Protein AF-A0A7X9EA03-F1 (afdb_monomer)

Sequence (261 aa):
PLLKPGKILDVLEVAQRNSIDIEYIETNASWYKDEASTKAVLKELKNHGVHTLLISIDPYHKEYIPFWKVKALIRACSEAKMNVFPWLMDFWDDIDAMDDRNTHSLEEYTRLFGQDYPVKLLKRYGLNLKGRALKTYAPMMKRQSFEQILEESKPCKLLSGVYHFHVDLYGSFIPQSCPGFSIQLKELMHGADPDKYRIFNSLESIGIRGFVELAKKEYEYIPKAEYAGKCDLCYDVRNYLVLELGLDLPDLKPEGHYKYI

Nearest PDB structures (foldseek):
  8ai1-assembly1_A  TM=4.447E-01  e=1.028E-02  Bacillus subtilis
  8ai6-assembly1_A  TM=4.098E-01  e=8.252E-03  Bacillus subtilis
  8ai4-assembly2_B  TM=3.988E-01  e=6.267E-03  Bacillus subtilis
  1n7k-assembly1_A  TM=5.767E-01  e=6.372E-01  Aeropyrum pernix
  3ngj-assembly1_B  TM=4.540E-01  e=1.624E+00  Entamoeba histolytica

pLDDT: mean 94.53, std 4.34, range [72.25, 98.56]

Mean predicted aligned error: 3.68 Å

Radius of gyration: 20.51 Å; Cα contacts (8 Å, |Δi|>4): 359; chains: 1; bounding box: 47×51×53 Å

Solvent-accessible surface area (backbone atoms only — not comparable to full-atom values): 14605 Å² total; per-residue (Å²): 101,74,82,41,56,69,54,47,49,57,52,38,54,52,29,56,77,67,74,48,84,57,81,59,47,72,42,67,39,72,67,60,83,51,70,69,65,45,51,54,51,55,50,52,41,42,78,58,65,37,53,28,37,31,37,59,41,48,65,80,54,26,46,79,29,32,48,48,35,47,57,51,48,55,52,52,28,57,76,70,73,34,45,73,43,67,40,54,56,91,34,48,65,74,56,64,75,44,74,36,85,47,56,46,49,73,64,56,50,25,71,75,71,33,87,61,36,66,64,50,47,46,65,75,71,63,67,73,72,38,74,58,52,26,67,74,43,38,88,79,43,73,73,38,45,45,66,56,46,44,71,70,39,50,47,35,65,62,64,72,48,84,91,55,65,45,69,52,92,81,49,32,32,28,34,65,75,42,79,40,35,28,43,52,39,82,43,49,78,75,61,55,56,54,85,70,28,43,60,53,42,27,24,40,70,46,2,61,39,41,36,49,52,49,35,38,74,77,64,68,54,79,83,66,72,57,29,53,40,64,65,44,49,53,48,51,57,49,41,44,45,44,68,74,67,60,49,92,49,70,30,56,28,58,64,66,53,64,77,76,97

Structure (mmCIF, N/CA/C/O backbone):
data_AF-A0A7X9EA03-F1
#
_entry.id   AF-A0A7X9EA03-F1
#
loop_
_atom_site.group_PDB
_atom_site.id
_atom_site.type_symbol
_atom_site.label_atom_id
_atom_site.label_alt_id
_atom_site.label_comp_id
_atom_site.label_asym_id
_atom_site.label_entity_id
_atom_site.label_seq_id
_atom_site.pdbx_PDB_ins_code
_atom_site.Cartn_x
_atom_site.Cartn_y
_atom_site.Cartn_z
_atom_site.occupancy
_atom_site.B_iso_or_equiv
_atom_site.auth_seq_id
_atom_site.auth_comp_id
_atom_site.auth_asym_id
_atom_site.auth_atom_id
_atom_site.pdbx_PDB_model_num
ATOM 1 N N . PRO A 1 1 ? -8.893 -3.619 5.818 1.00 86.88 1 PRO A N 1
ATOM 2 C CA . PRO A 1 1 ? -9.697 -4.856 6.031 1.00 86.88 1 PRO A CA 1
ATOM 3 C C . PRO A 1 1 ? -11.145 -4.608 6.528 1.00 86.88 1 PRO A C 1
ATOM 5 O O . PRO A 1 1 ? -12.055 -5.326 6.126 1.00 86.88 1 PRO A O 1
ATOM 8 N N . LEU A 1 2 ? -11.397 -3.555 7.317 1.00 93.19 2 LEU A N 1
ATOM 9 C CA . LEU A 1 2 ? -12.698 -3.304 7.972 1.00 93.19 2 LEU A CA 1
ATOM 10 C C . LEU A 1 2 ? -13.838 -2.803 7.056 1.00 93.19 2 LEU A C 1
ATOM 12 O O . LEU A 1 2 ? -14.988 -2.748 7.475 1.00 93.19 2 LEU A O 1
ATOM 16 N N . LEU A 1 3 ? -13.565 -2.525 5.775 1.00 91.56 3 LEU A N 1
ATOM 17 C CA . LEU A 1 3 ? -14.612 -2.311 4.758 1.00 91.56 3 LEU A CA 1
ATOM 18 C C . LEU A 1 3 ? -15.365 -3.603 4.387 1.00 91.56 3 LEU A C 1
ATOM 20 O O . LEU A 1 3 ? -16.423 -3.546 3.760 1.00 91.56 3 LEU A O 1
ATOM 24 N N . LYS A 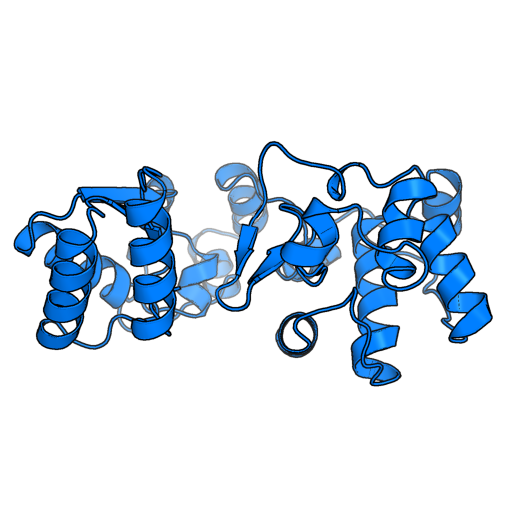1 4 ? -14.810 -4.770 4.734 1.00 90.38 4 LYS A N 1
ATOM 25 C CA . LYS A 1 4 ? -15.396 -6.095 4.501 1.00 90.38 4 LYS A CA 1
ATOM 26 C C . LYS A 1 4 ? -15.432 -6.869 5.828 1.00 90.38 4 LYS A C 1
ATOM 28 O O . LYS A 1 4 ? -14.677 -7.826 5.972 1.00 90.38 4 LYS A O 1
ATOM 33 N N . PRO A 1 5 ? -16.283 -6.459 6.791 1.00 86.50 5 PRO A N 1
ATOM 34 C CA . PRO A 1 5 ? -16.300 -7.027 8.140 1.00 86.50 5 PRO A CA 1
ATOM 35 C C . PRO A 1 5 ? -16.481 -8.552 8.139 1.00 86.50 5 PRO A C 1
ATOM 37 O O . PRO A 1 5 ? -15.727 -9.231 8.811 1.00 86.50 5 PRO A O 1
ATOM 40 N N . GLY A 1 6 ? -17.368 -9.115 7.310 1.00 89.62 6 GLY A N 1
ATOM 41 C CA . GLY A 1 6 ? -17.522 -10.579 7.232 1.00 89.62 6 GLY A CA 1
ATOM 42 C C . GLY A 1 6 ? -16.219 -11.314 6.887 1.00 89.62 6 GLY A C 1
ATOM 43 O O . GLY A 1 6 ? -15.822 -12.231 7.588 1.00 89.62 6 GLY A O 1
ATOM 44 N N . LYS A 1 7 ? -15.477 -10.828 5.884 1.00 91.94 7 LYS A N 1
ATOM 45 C CA . LYS A 1 7 ? -14.229 -11.471 5.447 1.00 91.94 7 LYS A CA 1
ATOM 46 C C . LYS A 1 7 ? -13.111 -11.409 6.482 1.00 91.94 7 LYS A C 1
ATOM 48 O O . LYS A 1 7 ? -12.289 -12.312 6.543 1.00 91.94 7 LYS A O 1
ATOM 53 N N . ILE A 1 8 ? -13.015 -10.311 7.235 1.00 93.44 8 ILE A N 1
ATOM 54 C CA . ILE A 1 8 ? -12.004 -10.228 8.292 1.00 93.44 8 ILE A CA 1
ATOM 55 C C . ILE A 1 8 ? -12.373 -11.153 9.454 1.00 93.44 8 ILE A C 1
ATOM 57 O O . ILE A 1 8 ? -11.477 -11.783 9.996 1.00 93.44 8 ILE A O 1
ATOM 61 N N . LEU A 1 9 ? -13.660 -11.302 9.784 1.00 94.06 9 LEU A N 1
ATOM 62 C CA . LEU A 1 9 ? -14.099 -12.257 10.804 1.00 94.06 9 LEU A CA 1
ATOM 63 C C . LEU A 1 9 ? -13.744 -13.697 10.406 1.00 94.06 9 LEU A C 1
ATOM 65 O O . LEU A 1 9 ? -13.168 -14.399 11.228 1.00 94.06 9 LEU A O 1
ATOM 69 N N . ASP A 1 10 ? -13.927 -14.084 9.137 1.00 93.38 10 ASP A N 1
ATOM 70 C CA . ASP A 1 10 ? -13.490 -15.402 8.639 1.00 93.38 10 ASP A CA 1
ATOM 71 C C . ASP A 1 10 ? -11.985 -15.646 8.883 1.00 93.38 10 ASP A C 1
ATOM 73 O O . ASP A 1 10 ? -11.573 -16.728 9.301 1.00 93.38 10 ASP A O 1
ATOM 77 N N . VAL A 1 11 ? -11.145 -14.627 8.652 1.00 92.94 11 VAL A N 1
ATOM 78 C CA . VAL A 1 11 ? -9.695 -14.707 8.914 1.00 92.94 11 VAL A CA 1
ATOM 79 C C . VAL A 1 11 ? -9.411 -14.845 10.410 1.00 92.94 11 VAL A C 1
ATOM 81 O O . VAL A 1 11 ? -8.563 -15.649 10.794 1.00 92.94 11 VAL A O 1
ATOM 84 N N . LEU A 1 12 ? -10.120 -14.094 11.256 1.00 94.69 12 LEU A N 1
ATOM 85 C CA . LEU A 1 12 ? -9.946 -14.141 12.708 1.00 94.69 12 LEU A CA 1
ATOM 86 C C . LEU A 1 12 ? -10.395 -15.483 13.301 1.00 94.69 12 LEU A C 1
ATOM 88 O O . LEU A 1 12 ? -9.708 -16.019 14.167 1.00 94.69 12 LEU A O 1
ATOM 92 N N . GLU A 1 13 ? -11.486 -16.070 12.803 1.00 95.06 13 GLU A N 1
ATOM 93 C CA . GLU A 1 13 ? -11.909 -17.419 13.192 1.00 95.06 13 GLU A CA 1
ATOM 94 C C . GLU A 1 13 ? -10.828 -18.458 12.876 1.00 95.06 13 GLU A C 1
ATOM 96 O O . GLU A 1 13 ? -10.524 -19.326 13.697 1.00 95.06 13 GLU A O 1
ATOM 101 N N . VAL A 1 14 ? -10.229 -18.382 11.684 1.00 93.75 14 VAL A N 1
ATOM 102 C CA . VAL A 1 14 ? -9.147 -19.291 11.288 1.00 93.75 14 VAL A CA 1
ATOM 103 C C . VAL A 1 14 ? -7.899 -19.058 12.138 1.00 93.75 14 VAL A C 1
ATOM 105 O O . VAL A 1 14 ? -7.295 -20.035 12.581 1.00 93.75 14 VAL A O 1
ATOM 108 N N . ALA A 1 15 ? -7.529 -17.804 12.411 1.00 94.00 15 ALA A N 1
ATOM 109 C CA . ALA A 1 15 ? -6.407 -17.475 13.289 1.00 94.00 15 ALA A CA 1
ATOM 110 C C . ALA A 1 15 ? -6.605 -18.076 14.690 1.00 94.00 15 ALA A C 1
ATOM 112 O O . ALA A 1 15 ? -5.736 -18.800 15.176 1.00 94.00 15 ALA A O 1
ATOM 113 N N . GLN A 1 16 ? -7.791 -17.903 15.279 1.00 94.31 16 GLN A N 1
ATOM 114 C CA . GLN A 1 16 ? -8.135 -18.464 16.584 1.00 94.31 16 GLN A CA 1
ATOM 115 C C . GLN A 1 16 ? -8.068 -19.999 16.597 1.00 94.31 16 GLN A C 1
ATOM 117 O O . GLN A 1 16 ? -7.482 -20.582 17.510 1.00 94.31 16 GLN A O 1
ATOM 122 N N . ARG A 1 17 ? -8.613 -20.669 15.568 1.00 96.38 17 ARG A N 1
ATOM 123 C CA . ARG A 1 17 ? -8.546 -22.141 15.428 1.00 96.38 17 ARG A CA 1
ATOM 124 C C . ARG A 1 17 ? -7.114 -22.672 15.335 1.00 96.38 17 ARG A C 1
ATOM 126 O O . ARG A 1 17 ? -6.887 -23.827 15.679 1.00 96.38 17 ARG A O 1
ATOM 133 N N . ASN A 1 18 ? -6.174 -21.851 14.870 1.00 95.88 18 ASN A N 1
ATOM 134 C CA . ASN A 1 18 ? -4.760 -22.200 14.734 1.00 95.88 18 ASN A CA 1
ATOM 135 C C . ASN A 1 18 ? -3.882 -21.594 15.841 1.00 95.88 18 ASN A C 1
ATOM 137 O O . ASN A 1 18 ? -2.661 -21.626 15.721 1.00 95.88 18 ASN A O 1
ATOM 141 N N . SER A 1 19 ? -4.482 -21.047 16.907 1.00 95.56 19 SER A N 1
ATOM 142 C CA . SER A 1 19 ? -3.759 -20.419 18.024 1.00 95.56 19 SER A CA 1
ATOM 143 C C . SER A 1 19 ? -2.797 -19.310 17.580 1.00 95.56 19 SER A C 1
ATOM 145 O O . SER A 1 19 ? -1.703 -19.165 18.122 1.00 95.56 19 SER A O 1
ATOM 147 N N . ILE A 1 20 ? -3.204 -18.540 16.569 1.00 94.88 20 ILE A N 1
ATOM 148 C CA . ILE A 1 20 ? -2.493 -17.351 16.105 1.00 94.88 20 ILE A CA 1
ATOM 149 C C . ILE A 1 20 ? -3.141 -16.136 16.760 1.00 94.88 20 ILE A C 1
ATOM 151 O O . ILE A 1 20 ? -4.273 -15.774 16.432 1.00 94.88 20 ILE A O 1
ATOM 155 N N . ASP A 1 21 ? -2.401 -15.500 17.661 1.00 93.56 21 ASP A N 1
ATOM 156 C CA . ASP A 1 21 ? -2.832 -14.263 18.300 1.00 93.56 21 ASP A CA 1
ATOM 157 C C . ASP A 1 21 ? -2.682 -13.070 17.351 1.00 93.56 21 ASP A C 1
ATOM 159 O O . ASP A 1 21 ? -1.721 -12.958 16.586 1.00 93.56 21 ASP A O 1
ATOM 163 N N . ILE A 1 22 ? -3.643 -12.149 17.423 1.00 95.00 22 ILE A N 1
ATOM 164 C CA . ILE A 1 22 ? -3.648 -10.919 16.633 1.00 95.00 22 ILE A CA 1
ATOM 165 C C . ILE A 1 22 ? -3.244 -9.757 17.531 1.00 95.00 22 ILE A C 1
ATOM 167 O O . ILE A 1 22 ? -4.023 -9.312 18.375 1.00 95.00 22 ILE A O 1
ATOM 171 N N . GLU A 1 23 ? -2.034 -9.241 17.324 1.00 95.12 23 GLU A N 1
ATOM 172 C CA . GLU A 1 23 ? -1.506 -8.123 18.113 1.00 95.12 23 GLU A CA 1
ATOM 173 C C . GLU A 1 23 ? -2.316 -6.837 17.887 1.00 95.12 23 GLU A C 1
ATOM 175 O O . GLU A 1 23 ? -2.699 -6.156 18.841 1.00 95.12 23 GLU A O 1
ATOM 180 N N . TYR A 1 24 ? -2.621 -6.526 16.624 1.00 96.81 24 TYR A N 1
ATOM 181 C CA . TYR A 1 24 ? -3.486 -5.417 16.229 1.00 96.81 24 TYR A CA 1
ATOM 182 C C . TYR A 1 24 ? -4.060 -5.607 14.821 1.00 96.81 24 TYR A C 1
ATOM 184 O O . TYR A 1 24 ? -3.547 -6.373 14.007 1.00 96.81 24 TYR A O 1
ATOM 192 N N . ILE A 1 25 ? -5.114 -4.850 14.511 1.00 96.31 25 ILE A N 1
ATOM 193 C CA . ILE A 1 25 ? -5.590 -4.642 13.136 1.00 96.31 25 ILE A CA 1
ATOM 194 C C . ILE A 1 25 ? -5.287 -3.208 12.705 1.00 96.31 25 ILE A C 1
ATOM 196 O O . ILE A 1 25 ? -5.689 -2.257 13.375 1.00 96.31 25 ILE A O 1
ATOM 200 N N . GLU A 1 26 ? -4.647 -3.054 11.547 1.00 95.81 26 GLU A N 1
ATOM 201 C CA . GLU A 1 26 ? -4.395 -1.748 10.933 1.00 95.81 26 GLU A CA 1
ATOM 202 C C . GLU A 1 26 ? -5.632 -1.175 10.222 1.00 95.81 26 GLU A C 1
ATOM 204 O O . GLU A 1 26 ? -6.376 -1.867 9.509 1.00 95.81 26 GLU A O 1
ATOM 209 N N . THR A 1 27 ? -5.846 0.129 10.386 1.00 96.88 27 THR A N 1
ATOM 210 C CA . THR A 1 27 ? -6.944 0.869 9.767 1.00 96.88 27 THR A CA 1
ATOM 211 C C . THR A 1 27 ? -6.618 2.354 9.615 1.00 96.88 27 THR A C 1
ATOM 213 O O . THR A 1 27 ? -5.987 2.961 10.465 1.00 96.88 27 THR A O 1
ATOM 216 N N . ASN A 1 28 ? -7.153 2.979 8.568 1.0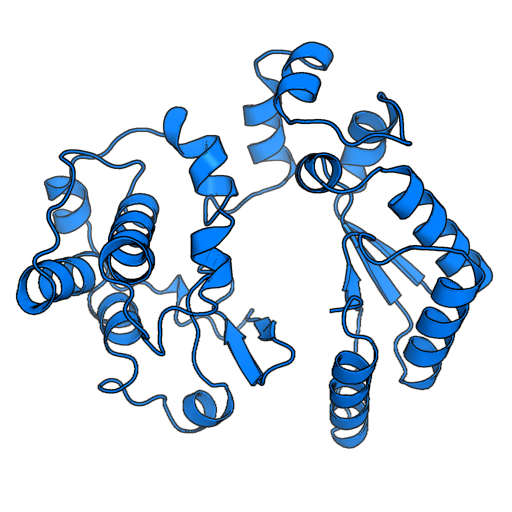0 96.44 28 ASN A N 1
ATOM 217 C CA . ASN A 1 28 ? -7.098 4.431 8.353 1.00 96.44 28 ASN A CA 1
ATOM 218 C C . ASN A 1 28 ? -8.424 5.143 8.685 1.00 96.44 28 ASN A C 1
ATOM 220 O O . ASN A 1 28 ? -8.639 6.287 8.308 1.00 96.44 28 ASN A O 1
ATOM 224 N N . ALA A 1 29 ? -9.355 4.438 9.336 1.00 97.56 29 ALA A N 1
ATOM 225 C CA . ALA A 1 29 ? -10.687 4.917 9.725 1.00 97.56 29 ALA A CA 1
ATOM 226 C C . ALA A 1 29 ? -11.660 5.259 8.574 1.00 97.56 29 ALA A C 1
ATOM 228 O O . ALA A 1 29 ? -12.784 5.683 8.839 1.00 97.56 29 ALA A O 1
ATOM 229 N N . SER A 1 30 ? -11.311 5.001 7.306 1.00 96.81 30 SER A N 1
ATOM 230 C CA . SER A 1 30 ? -12.205 5.248 6.151 1.00 96.81 30 SER A CA 1
ATOM 231 C C . SER A 1 30 ? -13.593 4.602 6.286 1.00 96.81 30 SER A C 1
ATOM 233 O O . SER A 1 30 ? -14.594 5.177 5.849 1.00 96.81 30 SER A O 1
ATOM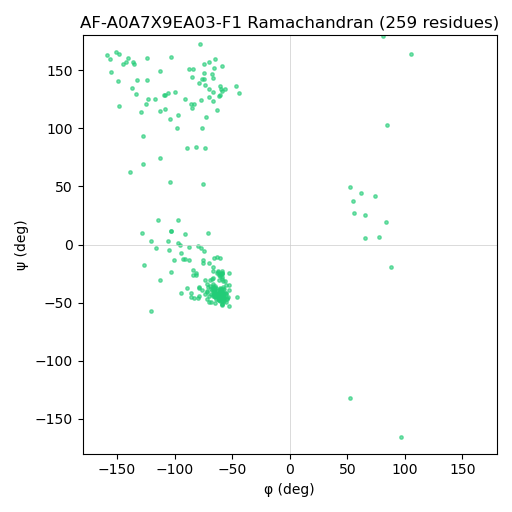 235 N N . TRP A 1 31 ? -13.653 3.426 6.915 1.00 96.44 31 TRP A N 1
ATOM 236 C CA . TRP A 1 31 ? -14.861 2.627 7.126 1.00 96.44 31 TRP A CA 1
ATOM 237 C C . TRP 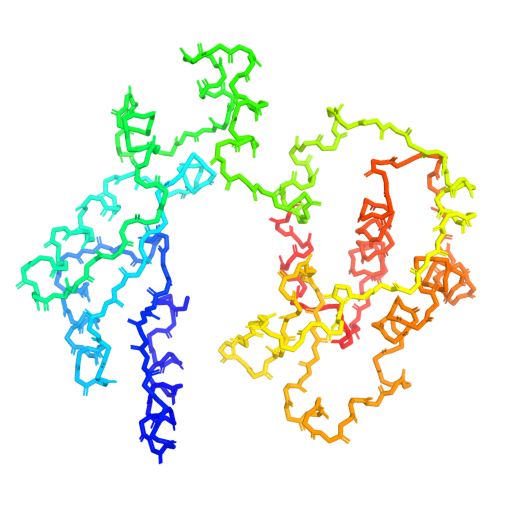A 1 31 ? -15.791 3.169 8.219 1.00 96.44 31 TRP A C 1
ATOM 239 O O . TRP A 1 31 ? -16.938 2.728 8.279 1.00 96.44 31 TRP A O 1
ATOM 249 N N . TYR A 1 32 ? -15.334 4.114 9.052 1.00 97.38 32 TYR A N 1
ATOM 250 C CA . TYR A 1 32 ? -16.180 4.746 10.061 1.00 97.38 32 TYR A CA 1
ATOM 251 C C . TYR A 1 32 ? -17.349 5.461 9.370 1.00 97.38 32 TYR A C 1
ATOM 253 O O . TYR A 1 32 ? -17.149 6.255 8.437 1.00 97.38 32 TYR A O 1
ATOM 261 N N . LYS A 1 33 ? -18.568 5.174 9.832 1.00 94.19 33 LYS A N 1
ATOM 262 C CA . LYS A 1 33 ? -19.816 5.786 9.349 1.00 94.19 33 LYS A CA 1
ATOM 263 C C . LYS A 1 33 ? -20.534 6.504 10.479 1.00 94.19 33 LYS A C 1
ATOM 265 O O . LYS A 1 33 ? -20.760 7.705 10.398 1.00 94.19 33 LYS A O 1
ATOM 270 N N . ASP A 1 34 ? -20.838 5.757 11.528 1.00 95.75 34 ASP A N 1
ATOM 271 C CA . ASP A 1 34 ? -21.557 6.214 12.705 1.00 95.75 34 ASP A CA 1
ATOM 272 C C . ASP A 1 34 ? -21.121 5.397 13.925 1.00 95.75 34 ASP A C 1
ATOM 274 O O . ASP A 1 34 ? -20.479 4.348 13.813 1.00 95.75 34 ASP A O 1
ATOM 278 N N . GLU A 1 35 ? -21.469 5.892 15.105 1.00 95.00 35 GLU A N 1
ATOM 279 C CA . GLU A 1 35 ? -21.065 5.304 16.376 1.00 95.00 35 GLU A CA 1
ATOM 280 C C . GLU A 1 35 ? -21.664 3.909 16.604 1.00 95.00 35 GLU A C 1
ATOM 282 O O . GLU A 1 35 ? -20.962 3.012 17.074 1.00 95.00 35 GLU A O 1
ATOM 287 N N . ALA A 1 36 ? -22.933 3.695 16.242 1.00 95.69 36 ALA A N 1
ATOM 288 C CA . ALA A 1 36 ? -23.635 2.441 16.497 1.00 95.69 36 ALA A CA 1
ATOM 289 C C . ALA A 1 36 ? -23.054 1.296 15.656 1.00 95.69 36 ALA A C 1
ATOM 291 O O . ALA A 1 36 ? -22.694 0.248 16.199 1.00 95.69 36 ALA A O 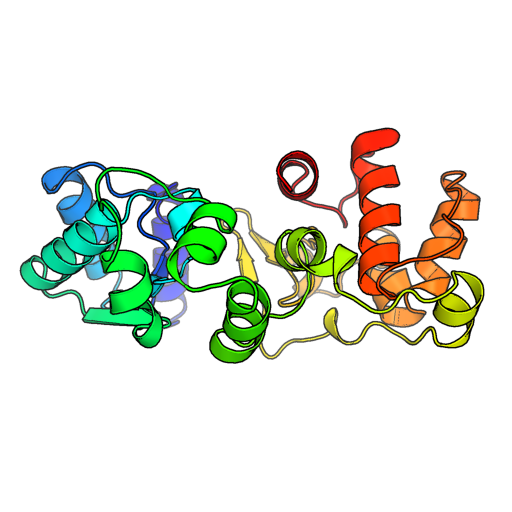1
ATOM 292 N N . SER A 1 37 ? -22.893 1.508 14.346 1.00 95.25 37 SER A N 1
ATOM 293 C CA . SER A 1 37 ? -22.286 0.513 13.458 1.00 95.25 37 SER A CA 1
ATOM 294 C C . SER A 1 37 ? -20.817 0.259 13.804 1.00 95.25 37 SER A C 1
ATOM 296 O O . SER A 1 37 ? -20.372 -0.890 13.803 1.00 95.25 37 SER A O 1
ATOM 298 N N . THR A 1 38 ? -20.074 1.299 14.193 1.00 96.50 38 THR A N 1
ATOM 299 C CA . THR A 1 38 ? -18.678 1.164 14.633 1.00 96.50 38 THR A CA 1
ATOM 300 C C . THR A 1 38 ? -18.575 0.326 15.904 1.00 96.50 38 THR A C 1
ATOM 302 O O . THR A 1 38 ? -17.777 -0.607 15.951 1.00 96.50 38 THR A O 1
ATOM 305 N N . LYS A 1 39 ? -19.410 0.587 16.918 1.00 96.06 39 LYS A N 1
ATOM 306 C CA . LYS A 1 39 ? -19.438 -0.200 18.162 1.00 96.06 39 LYS A CA 1
ATOM 307 C C . LYS A 1 39 ? -19.781 -1.665 17.913 1.00 96.06 39 LYS A C 1
ATOM 309 O O . LYS A 1 39 ? -19.185 -2.528 18.554 1.00 96.06 39 LYS A O 1
ATOM 314 N N . ALA A 1 40 ? -20.685 -1.955 16.975 1.00 95.44 40 ALA A N 1
ATOM 315 C CA . ALA A 1 40 ? -20.987 -3.329 16.580 1.00 95.44 40 ALA A CA 1
ATOM 316 C C . ALA A 1 40 ? -19.748 -4.032 16.002 1.00 95.44 40 ALA A C 1
ATOM 318 O O . ALA A 1 40 ? -19.399 -5.117 16.457 1.00 95.44 40 ALA A O 1
ATOM 319 N N . VAL A 1 41 ? -19.022 -3.385 15.081 1.00 96.25 41 VAL A N 1
ATOM 320 C CA . VAL A 1 41 ? -17.773 -3.937 14.526 1.00 96.25 41 VAL A CA 1
ATOM 321 C C . VAL A 1 41 ? -16.715 -4.127 15.613 1.00 96.25 41 VAL A C 1
ATOM 323 O O . VAL A 1 41 ? -16.133 -5.202 15.708 1.00 96.25 41 VAL A O 1
ATOM 326 N N . LEU A 1 42 ? -16.484 -3.125 16.468 1.00 97.19 42 LEU A N 1
ATOM 327 C CA . LEU A 1 42 ? -15.507 -3.223 17.559 1.00 97.19 42 LEU A CA 1
ATOM 328 C C . LEU A 1 42 ? -15.840 -4.366 18.526 1.00 97.19 42 LEU A C 1
ATOM 330 O O . LEU A 1 42 ? -14.936 -5.067 18.974 1.00 97.19 42 LEU A O 1
ATOM 334 N N . LYS A 1 43 ? -17.127 -4.575 18.829 1.00 96.62 43 LYS A N 1
ATOM 335 C CA . LYS A 1 43 ? -17.584 -5.694 19.657 1.00 96.62 43 LYS A CA 1
ATOM 336 C C . LYS A 1 43 ? -17.264 -7.036 19.001 1.00 96.62 43 LYS A C 1
ATOM 338 O O . LYS A 1 43 ? -16.709 -7.898 19.673 1.00 96.62 43 LYS A O 1
ATOM 343 N N . GLU A 1 44 ? -17.554 -7.195 17.711 1.00 96.69 44 GLU A N 1
ATOM 344 C CA . GLU A 1 44 ? -17.247 -8.437 16.991 1.00 96.69 44 GLU A CA 1
ATOM 345 C C . GLU A 1 44 ? -15.746 -8.726 16.945 1.00 96.69 44 GLU A C 1
ATOM 347 O O . GLU A 1 44 ? -15.335 -9.846 17.235 1.00 96.69 44 GLU A O 1
ATOM 352 N N . LEU A 1 45 ? -14.909 -7.717 16.689 1.00 97.06 45 LEU A N 1
ATOM 353 C CA . LEU A 1 45 ? -13.453 -7.881 16.733 1.00 97.06 45 LEU A CA 1
ATOM 354 C C . LEU A 1 45 ? -12.973 -8.366 18.110 1.00 97.06 45 LEU A C 1
ATOM 356 O O . LEU A 1 45 ? -12.167 -9.292 18.189 1.00 97.06 45 LEU A O 1
ATOM 360 N N . LYS A 1 46 ? -13.514 -7.800 19.197 1.00 96.75 46 LYS A N 1
ATOM 361 C CA . LYS A 1 46 ? -13.187 -8.227 20.567 1.00 96.75 46 LYS A CA 1
ATOM 362 C C . LYS A 1 46 ? -13.656 -9.643 20.877 1.00 96.75 46 LYS A C 1
ATOM 364 O O . LYS A 1 46 ? -12.941 -10.365 21.565 1.00 96.75 46 LYS A O 1
ATOM 369 N N . ASN A 1 47 ? -14.825 -10.046 20.379 1.00 95.69 47 ASN A N 1
ATOM 370 C CA . ASN A 1 47 ? -15.312 -11.421 20.525 1.00 95.69 47 ASN A CA 1
ATOM 371 C C . ASN A 1 47 ? -14.367 -12.433 19.850 1.00 95.69 47 ASN A C 1
ATOM 373 O O . ASN A 1 47 ? -14.295 -13.576 20.287 1.00 95.69 47 ASN A O 1
ATOM 377 N N . HIS A 1 48 ? -13.613 -11.991 18.840 1.00 95.75 48 HIS A N 1
ATOM 378 C CA . HIS A 1 48 ? -12.598 -12.777 18.135 1.00 95.75 48 HIS A CA 1
ATOM 379 C C . HIS A 1 48 ? -11.170 -12.532 18.660 1.00 95.75 48 HIS A C 1
ATOM 381 O O . HIS A 1 48 ? -10.197 -12.774 17.951 1.00 95.75 48 HIS A O 1
ATOM 387 N N . GLY A 1 49 ? -11.024 -12.031 19.891 1.00 95.19 49 GLY A N 1
ATOM 388 C CA . GLY A 1 49 ? -9.724 -11.886 20.556 1.00 95.19 49 GLY A CA 1
ATOM 389 C C . GLY A 1 49 ? -8.877 -10.698 20.091 1.00 95.19 49 GLY A C 1
ATOM 390 O O . GLY A 1 49 ? -7.740 -10.559 20.531 1.00 95.19 49 GLY A O 1
ATOM 391 N N . VAL A 1 50 ? -9.402 -9.808 19.241 1.00 97.25 50 VAL A N 1
ATOM 392 C CA . VAL A 1 50 ? -8.677 -8.592 18.854 1.00 97.25 50 VAL A CA 1
ATOM 393 C C . VAL A 1 50 ? -8.924 -7.491 19.876 1.00 97.25 50 VAL A C 1
ATOM 395 O O . VAL A 1 50 ? -10.055 -7.042 20.077 1.00 97.25 50 VAL A O 1
ATOM 398 N N . HIS A 1 51 ? -7.843 -7.007 20.483 1.00 97.44 51 HIS A N 1
ATOM 399 C CA . HIS A 1 51 ? -7.905 -6.000 21.543 1.00 97.44 51 HIS A CA 1
ATOM 400 C C . HIS A 1 51 ? -7.237 -4.669 21.199 1.00 97.44 51 HIS A C 1
ATOM 402 O O . HIS A 1 51 ? -7.344 -3.736 21.996 1.00 97.44 51 HIS A O 1
ATOM 408 N N . THR A 1 52 ? -6.618 -4.551 20.021 1.00 98.56 52 THR A N 1
ATOM 409 C CA . THR A 1 52 ? -5.916 -3.337 19.592 1.00 98.56 52 THR A CA 1
ATOM 410 C C . THR A 1 52 ? -6.223 -2.997 18.138 1.00 98.56 52 THR A C 1
ATOM 412 O O . THR A 1 52 ? -6.166 -3.857 17.256 1.00 98.56 52 THR A O 1
ATOM 415 N N . LEU A 1 53 ? -6.500 -1.720 17.869 1.00 98.50 53 LEU A N 1
ATOM 416 C CA . LEU A 1 53 ? -6.471 -1.163 16.518 1.00 98.50 53 LEU A CA 1
ATOM 417 C C . LEU A 1 53 ? -5.261 -0.248 16.354 1.00 98.50 53 LEU A C 1
ATOM 419 O O . LEU A 1 53 ? -5.085 0.687 17.135 1.00 98.50 53 LEU A O 1
ATOM 423 N N . LEU A 1 54 ? -4.476 -0.481 15.304 1.00 98.31 54 LEU A N 1
ATOM 424 C CA . LEU A 1 54 ? -3.496 0.482 14.821 1.00 98.31 54 LEU A CA 1
ATOM 425 C C . LEU A 1 54 ? -4.210 1.454 13.883 1.00 98.31 54 LEU A C 1
ATOM 427 O O . LEU A 1 54 ? -4.764 1.047 12.861 1.00 98.31 54 LEU A O 1
ATOM 431 N N . ILE A 1 55 ? -4.232 2.733 14.249 1.00 98.44 55 ILE A N 1
ATOM 432 C CA . ILE A 1 55 ? -4.922 3.779 13.490 1.00 98.44 55 ILE A CA 1
ATOM 433 C C . ILE A 1 55 ? -3.875 4.668 12.823 1.00 98.44 55 ILE A C 1
ATOM 435 O O . ILE A 1 55 ? -3.096 5.309 13.522 1.00 98.44 55 ILE A O 1
ATOM 439 N N . SER A 1 56 ? -3.850 4.695 11.488 1.00 97.25 56 SER A N 1
ATOM 440 C CA . SER A 1 56 ? -2.934 5.538 10.707 1.00 97.25 56 SER A CA 1
ATOM 441 C C . SER A 1 56 ? -3.309 7.015 10.819 1.00 97.25 56 SER A C 1
ATOM 443 O O . SER A 1 56 ? -4.458 7.384 10.560 1.00 97.25 56 SER A O 1
ATOM 445 N N . ILE A 1 57 ? -2.339 7.848 11.193 1.00 97.00 57 ILE A N 1
ATOM 446 C CA . ILE A 1 57 ? -2.490 9.291 11.379 1.00 97.00 57 ILE A CA 1
ATOM 447 C C . ILE A 1 57 ? -1.399 9.978 10.560 1.00 97.00 57 ILE A C 1
ATOM 449 O O . ILE A 1 57 ? -0.272 10.139 11.010 1.00 97.00 57 ILE A O 1
ATOM 453 N N . ASP A 1 58 ? -1.720 10.360 9.327 1.00 95.88 58 ASP A N 1
ATOM 454 C CA . ASP A 1 58 ? -0.768 11.039 8.450 1.00 95.88 58 ASP A CA 1
ATOM 455 C C . ASP A 1 58 ? -1.466 11.886 7.367 1.00 95.88 58 ASP A C 1
ATOM 457 O O . ASP A 1 58 ? -2.638 11.652 7.040 1.00 95.88 58 ASP A O 1
ATOM 461 N N . PRO A 1 59 ? -0.746 12.861 6.781 1.00 95.94 59 PRO A N 1
ATOM 462 C CA . PRO A 1 59 ? -1.256 13.688 5.690 1.00 95.94 59 PRO A CA 1
ATOM 463 C C . PRO A 1 59 ? -1.713 12.913 4.447 1.00 95.94 59 PRO A C 1
ATOM 465 O O . PRO A 1 59 ? -2.659 13.349 3.797 1.00 95.94 59 PRO A O 1
ATOM 468 N N . TYR A 1 60 ? -1.113 11.759 4.125 1.00 94.88 60 TYR A N 1
ATOM 469 C CA . TYR A 1 60 ? -1.480 10.987 2.927 1.00 94.88 60 TYR A CA 1
ATOM 470 C C . TYR A 1 60 ? -2.871 10.369 3.050 1.00 94.88 60 TYR A C 1
ATOM 472 O O . TYR A 1 60 ? -3.613 10.285 2.072 1.00 94.88 60 TYR A O 1
ATOM 480 N N . HIS A 1 61 ? -3.255 9.942 4.253 1.00 95.44 61 HIS A N 1
ATOM 481 C CA . HIS A 1 61 ? -4.621 9.506 4.514 1.00 95.44 61 HIS A CA 1
ATOM 482 C C . HIS A 1 61 ? -5.609 10.682 4.548 1.00 95.44 61 HIS A C 1
ATOM 484 O O . HIS A 1 61 ? -6.738 10.507 4.076 1.00 95.44 61 HIS A O 1
ATOM 490 N N . LYS A 1 62 ? -5.208 11.876 5.027 1.00 95.94 62 LYS A N 1
ATOM 491 C CA . LYS A 1 62 ? -6.088 13.067 5.062 1.00 95.94 62 LYS A CA 1
ATOM 492 C C . LYS A 1 62 ? -6.520 13.535 3.665 1.00 95.94 62 LYS A C 1
ATOM 494 O O . LYS A 1 62 ? -7.606 14.098 3.530 1.00 95.94 62 LYS A O 1
ATOM 499 N N . GLU A 1 63 ? -5.751 13.228 2.618 1.00 95.38 63 GLU A N 1
ATOM 500 C CA . GLU A 1 63 ? -6.151 13.496 1.224 1.00 95.38 63 GLU A CA 1
ATOM 501 C C . GLU A 1 63 ? -7.461 12.797 0.825 1.00 95.38 63 GLU A C 1
ATOM 503 O O . GLU A 1 63 ? -8.158 13.260 -0.074 1.00 95.38 63 GLU A O 1
ATOM 508 N N . TYR A 1 64 ? -7.825 11.702 1.503 1.00 95.25 64 TYR A N 1
ATOM 509 C CA . TYR A 1 64 ? -8.980 10.870 1.144 1.00 95.25 64 TYR A CA 1
ATOM 510 C C . TYR A 1 64 ? -9.965 10.646 2.296 1.00 95.25 64 TYR A C 1
ATOM 512 O O . TYR A 1 64 ? -11.096 10.210 2.069 1.00 95.25 64 TYR A O 1
ATOM 520 N N . ILE A 1 65 ? -9.547 10.887 3.540 1.00 97.19 65 ILE A N 1
ATOM 521 C CA . ILE A 1 65 ? -10.315 10.557 4.739 1.00 97.19 65 ILE A CA 1
ATOM 522 C C . ILE A 1 65 ? -10.381 11.794 5.637 1.00 97.19 65 ILE A C 1
ATOM 524 O O . ILE A 1 65 ? -9.359 12.196 6.192 1.00 97.19 65 ILE A O 1
ATOM 528 N N . PRO A 1 66 ? -11.577 12.377 5.835 1.00 97.62 66 PRO A N 1
ATOM 529 C CA . PRO A 1 66 ? -11.754 13.466 6.783 1.00 97.62 66 PRO A CA 1
ATOM 530 C C . PRO A 1 66 ? -11.304 13.078 8.193 1.00 97.62 66 PRO A C 1
ATOM 532 O O . PRO A 1 66 ? -11.669 12.013 8.706 1.00 97.62 66 PRO A O 1
ATOM 535 N N . PHE A 1 67 ? -10.538 13.956 8.839 1.00 98.25 67 PHE A N 1
ATOM 536 C CA . PHE A 1 67 ? -9.876 13.639 10.104 1.00 98.25 67 PHE A CA 1
ATOM 537 C C . PHE A 1 67 ? -10.853 13.422 11.268 1.00 98.25 67 PHE A C 1
ATOM 539 O O . PHE A 1 67 ? -10.555 12.667 12.196 1.00 98.25 67 PHE A O 1
ATOM 546 N N . TRP A 1 68 ? -12.074 13.962 11.182 1.00 98.06 68 TRP A N 1
ATOM 547 C CA . TRP A 1 68 ? -13.125 13.694 12.165 1.00 98.06 68 TRP A CA 1
ATOM 548 C C . TRP A 1 68 ? -13.411 12.194 12.318 1.00 98.06 68 TRP A C 1
ATOM 550 O O . TRP A 1 68 ? -13.728 11.750 13.420 1.00 98.06 68 TRP A O 1
ATOM 560 N N . LYS A 1 69 ? -13.260 11.390 11.251 1.00 98.44 69 LYS A N 1
ATOM 561 C CA . LYS A 1 69 ? -13.452 9.932 11.312 1.00 98.44 69 LYS A CA 1
ATOM 562 C C . LYS A 1 69 ? -12.405 9.251 12.183 1.00 98.44 69 LYS A C 1
ATOM 564 O O . LYS A 1 69 ? -12.739 8.340 12.934 1.00 98.44 69 LYS A O 1
ATOM 569 N N . VAL A 1 70 ? -11.155 9.706 12.109 1.00 98.25 70 VAL A N 1
ATOM 570 C CA . VAL A 1 70 ? -10.060 9.209 12.952 1.00 98.25 70 VAL A CA 1
ATOM 571 C C . VAL A 1 70 ? -10.342 9.553 14.414 1.00 98.25 70 VAL A C 1
ATOM 573 O O . VAL A 1 70 ? -10.365 8.655 15.255 1.00 98.25 70 VAL A O 1
ATOM 576 N N . LYS A 1 71 ? -10.669 10.820 14.709 1.00 98.38 71 LYS A N 1
ATOM 577 C CA . LYS A 1 71 ? -11.042 11.269 16.064 1.00 98.38 71 LYS A CA 1
ATOM 578 C C . LYS A 1 71 ? -12.231 10.481 16.626 1.00 98.38 71 LYS A C 1
ATOM 580 O O . LYS A 1 71 ? -12.208 10.041 17.777 1.00 98.38 71 LYS A O 1
ATOM 585 N N . ALA A 1 72 ? -13.265 10.277 15.812 1.00 98.50 72 ALA A N 1
ATOM 586 C CA . ALA A 1 72 ? -14.467 9.553 16.203 1.00 98.50 72 ALA A CA 1
ATOM 587 C C . ALA A 1 72 ? -14.200 8.055 16.429 1.00 98.50 72 ALA A C 1
ATOM 589 O O . ALA A 1 72 ? -14.729 7.484 17.383 1.00 98.50 72 ALA A O 1
ATOM 590 N N . LEU A 1 73 ? -13.343 7.427 15.615 1.00 98.56 73 LEU A N 1
ATOM 591 C CA . LEU A 1 73 ? -12.928 6.039 15.821 1.00 98.56 73 LEU A CA 1
ATOM 592 C C . LEU A 1 73 ? -12.124 5.879 17.116 1.00 98.56 73 LEU A C 1
ATOM 594 O O . LEU A 1 73 ? -12.404 4.961 17.879 1.00 98.56 73 LEU A O 1
ATOM 598 N N . ILE A 1 74 ? -11.182 6.783 17.406 1.00 98.38 74 ILE A N 1
ATOM 599 C CA . ILE A 1 74 ? -10.412 6.769 18.663 1.00 98.38 74 ILE A CA 1
ATOM 600 C C . ILE A 1 74 ? -11.352 6.855 19.874 1.00 98.38 74 ILE A C 1
ATOM 602 O O . ILE A 1 74 ? -11.219 6.073 20.818 1.00 98.38 74 ILE A O 1
ATOM 606 N N . ARG A 1 75 ? -12.351 7.748 19.827 1.00 98.38 75 ARG A N 1
ATOM 607 C CA . ARG A 1 75 ? -13.380 7.847 20.873 1.00 98.38 75 ARG A CA 1
ATOM 608 C C . ARG A 1 75 ? -14.180 6.549 21.008 1.00 98.38 75 ARG A C 1
ATOM 610 O O . ARG A 1 75 ? -14.312 6.034 22.115 1.00 98.38 75 ARG A O 1
ATOM 617 N N . ALA A 1 76 ? -14.662 5.991 19.898 1.00 98.38 76 ALA A N 1
ATOM 618 C CA . ALA A 1 76 ? -15.416 4.739 19.908 1.00 98.38 76 ALA A CA 1
ATOM 619 C C . ALA A 1 76 ? -14.589 3.568 20.474 1.00 98.38 76 ALA A C 1
ATOM 621 O O . ALA A 1 76 ? -15.121 2.754 21.229 1.00 98.38 76 ALA A O 1
ATOM 622 N N . CYS A 1 77 ? -13.288 3.503 20.170 1.00 98.31 77 CYS A N 1
ATOM 623 C CA . CYS A 1 77 ? -12.372 2.527 20.760 1.00 98.31 77 CYS A CA 1
ATOM 624 C C . CYS A 1 77 ? -12.260 2.691 22.279 1.00 98.31 77 CYS A C 1
ATOM 626 O O . CYS A 1 77 ? -12.379 1.702 23.002 1.00 98.31 77 CYS A O 1
ATOM 628 N N . SER A 1 78 ? -12.100 3.925 22.768 1.00 97.88 78 SER A N 1
ATOM 629 C CA . SER A 1 78 ? -12.052 4.219 24.205 1.00 97.88 78 SER A CA 1
ATOM 630 C C . SER A 1 78 ? -13.312 3.725 24.927 1.00 97.88 78 SER A C 1
ATOM 632 O O . SER A 1 78 ? -13.223 2.971 25.896 1.00 97.88 78 SER A O 1
ATOM 634 N N . GLU A 1 79 ? -14.493 4.047 24.396 1.00 97.38 79 GLU A N 1
ATOM 635 C CA . GLU A 1 79 ? -15.780 3.623 24.960 1.00 97.38 79 GLU A CA 1
ATOM 636 C C . GLU A 1 79 ? -15.973 2.100 24.918 1.00 97.38 79 GLU A C 1
ATOM 638 O O . GLU A 1 79 ? -16.496 1.501 25.860 1.00 97.38 79 GLU A O 1
ATOM 643 N N . ALA A 1 80 ? -15.510 1.449 23.848 1.00 97.06 80 ALA A N 1
ATOM 644 C CA . ALA A 1 80 ? -15.555 -0.003 23.696 1.00 97.06 80 ALA A CA 1
ATOM 645 C C . ALA A 1 80 ? -14.472 -0.742 24.506 1.00 97.06 80 ALA A C 1
ATOM 647 O O . ALA A 1 80 ? -14.452 -1.980 24.503 1.00 97.06 80 ALA A O 1
ATOM 648 N N . LYS A 1 81 ? -13.575 -0.021 25.197 1.00 97.44 81 LYS A N 1
ATOM 649 C CA . LYS A 1 81 ? -12.369 -0.570 25.842 1.00 97.44 81 LYS A CA 1
ATOM 650 C C . LYS A 1 81 ? -11.534 -1.396 24.853 1.00 97.44 81 LYS A C 1
ATOM 652 O O . LYS A 1 81 ? -11.257 -2.571 25.101 1.00 97.44 81 LYS A O 1
ATOM 657 N N . MET A 1 82 ? -11.264 -0.818 23.689 1.00 98.06 82 MET A N 1
ATOM 658 C CA . MET A 1 82 ? -10.357 -1.312 22.653 1.00 98.06 82 MET A CA 1
ATOM 659 C C . MET A 1 82 ? -9.093 -0.451 22.704 1.00 98.06 82 MET A C 1
ATOM 661 O O . MET A 1 82 ? -9.196 0.778 22.703 1.00 98.06 82 MET A O 1
ATOM 665 N N . ASN A 1 83 ? -7.914 -1.070 22.747 1.00 98.56 83 ASN A N 1
ATOM 666 C CA . ASN A 1 83 ? -6.657 -0.331 22.729 1.00 98.56 83 ASN A CA 1
ATOM 667 C C . ASN A 1 83 ? -6.465 0.348 21.371 1.00 98.56 83 ASN A C 1
ATOM 669 O O . ASN A 1 83 ? -6.859 -0.176 20.325 1.00 98.56 83 ASN A O 1
ATOM 673 N N . VAL A 1 84 ? -5.825 1.513 21.390 1.00 98.44 84 VAL A N 1
ATOM 674 C CA . VAL A 1 84 ? -5.440 2.236 20.180 1.00 98.44 84 VAL A CA 1
ATOM 675 C C . VAL A 1 84 ? -3.926 2.331 20.144 1.00 98.44 84 VAL A C 1
ATOM 677 O O . VAL A 1 84 ? -3.316 2.845 21.079 1.00 98.44 84 VAL A O 1
ATOM 680 N N . PHE A 1 85 ? -3.342 1.876 19.042 1.00 98.19 85 PHE A N 1
ATOM 681 C CA . PHE A 1 85 ? -1.985 2.215 18.645 1.00 98.19 85 PHE A CA 1
ATOM 682 C C . PHE A 1 85 ? -2.069 3.354 17.607 1.00 98.19 85 PHE A C 1
ATOM 684 O O . PHE A 1 85 ? -2.384 3.100 16.443 1.00 98.19 85 PHE A O 1
ATOM 691 N N . PRO A 1 86 ? -1.835 4.622 17.997 1.00 96.69 86 PRO A N 1
ATOM 692 C CA . PRO A 1 86 ? -1.847 5.744 17.063 1.00 96.69 86 PRO A CA 1
ATOM 693 C C . PRO A 1 86 ? -0.555 5.755 16.233 1.00 96.69 86 PRO A C 1
ATOM 695 O O . PRO A 1 86 ? 0.503 6.177 16.702 1.00 96.69 86 PRO A O 1
ATOM 698 N N . TRP A 1 87 ? -0.623 5.265 14.997 1.00 96.88 87 TRP A N 1
ATOM 699 C CA . TRP A 1 87 ? 0.537 5.200 14.114 1.00 96.88 87 TRP A CA 1
ATOM 700 C C . TRP A 1 87 ? 0.849 6.577 13.537 1.00 96.88 87 TRP A C 1
ATOM 702 O O . TRP A 1 87 ? -0.009 7.185 12.900 1.00 96.88 87 TRP A O 1
ATOM 712 N N . LEU A 1 88 ? 2.091 7.027 13.745 1.00 95.50 88 LEU A N 1
ATOM 713 C CA . LEU A 1 88 ? 2.598 8.351 13.362 1.00 95.50 88 LEU A CA 1
ATOM 714 C C . LEU A 1 88 ? 1.867 9.518 14.047 1.00 95.50 88 LEU A C 1
ATOM 716 O O . LEU A 1 88 ? 1.569 10.541 13.435 1.00 95.50 88 LEU A O 1
ATOM 720 N N . MET A 1 89 ? 1.639 9.380 15.357 1.00 95.81 89 MET A N 1
ATOM 721 C CA . MET A 1 89 ? 1.026 10.415 16.200 1.00 95.81 89 MET A CA 1
ATOM 722 C C . MET A 1 89 ? 1.713 11.792 16.096 1.00 95.81 89 MET A C 1
ATOM 724 O O . MET A 1 89 ? 1.058 12.813 16.282 1.00 95.81 89 MET A O 1
ATOM 728 N N . ASP A 1 90 ? 2.992 11.840 15.716 1.00 95.06 90 ASP A N 1
ATOM 729 C CA . ASP A 1 90 ? 3.749 13.075 15.459 1.00 95.06 90 ASP A CA 1
ATOM 730 C C . ASP A 1 90 ? 3.174 13.947 14.324 1.00 95.06 90 ASP A C 1
ATOM 732 O O . ASP A 1 90 ? 3.619 15.081 14.142 1.00 95.06 90 ASP A O 1
ATOM 736 N N . PHE A 1 91 ? 2.228 13.440 13.524 1.00 97.06 91 PHE A N 1
ATOM 737 C CA . PHE A 1 91 ? 1.488 14.233 12.536 1.00 97.06 91 PHE A CA 1
ATOM 738 C C . PHE A 1 91 ? 0.146 14.761 13.045 1.00 97.06 91 PHE A C 1
ATOM 740 O O . PHE A 1 91 ? -0.541 15.440 12.286 1.00 97.06 91 PHE A O 1
ATOM 747 N N . TRP A 1 92 ? -0.254 14.467 14.287 1.00 97.50 92 TRP A N 1
ATOM 748 C CA . TRP A 1 92 ? -1.556 14.887 14.806 1.00 97.50 92 TRP A CA 1
ATOM 749 C C . TRP A 1 92 ? -1.778 16.389 14.628 1.00 97.50 92 TRP A C 1
ATOM 751 O O . TRP A 1 92 ? -2.756 16.782 13.998 1.00 97.50 92 TRP A O 1
ATOM 761 N N . ASP A 1 93 ? -0.842 17.211 15.103 1.00 97.12 93 ASP A N 1
ATOM 762 C CA . ASP A 1 93 ? -0.964 18.671 15.058 1.00 97.12 93 ASP A CA 1
ATOM 763 C C . ASP A 1 93 ? -0.960 19.206 13.619 1.00 97.12 93 ASP A C 1
ATOM 765 O O . ASP A 1 93 ? -1.752 20.086 13.284 1.00 97.12 93 ASP A O 1
ATOM 769 N N . ASP A 1 94 ? -0.135 18.635 12.732 1.00 96.50 94 ASP A N 1
ATOM 770 C CA . ASP A 1 94 ? -0.117 18.997 11.309 1.00 96.50 94 ASP A CA 1
ATOM 771 C C . ASP A 1 94 ? -1.493 18.787 10.654 1.00 96.50 94 ASP A C 1
ATOM 773 O O . ASP A 1 94 ? -1.948 19.586 9.834 1.00 96.50 94 ASP A O 1
ATOM 777 N N . ILE A 1 95 ? -2.146 17.673 10.985 1.00 96.94 95 ILE A N 1
ATOM 778 C CA . ILE A 1 95 ? -3.452 17.288 10.448 1.00 96.94 95 ILE A CA 1
ATOM 779 C C . ILE A 1 95 ? -4.562 18.113 11.109 1.00 96.94 95 ILE A C 1
ATOM 781 O O . ILE A 1 95 ? -5.491 18.525 10.412 1.00 96.94 95 ILE A O 1
ATOM 785 N N . ASP A 1 96 ? -4.472 18.377 12.412 1.00 97.50 96 ASP A N 1
ATOM 786 C CA . ASP A 1 96 ? -5.480 19.111 13.186 1.00 97.50 96 ASP A CA 1
ATOM 787 C C . ASP A 1 96 ? -5.469 20.627 12.931 1.00 97.50 96 ASP A C 1
ATOM 789 O O . ASP A 1 96 ? -6.449 21.312 13.209 1.00 97.50 96 ASP A O 1
ATOM 793 N N . ALA A 1 97 ? -4.400 21.155 12.326 1.00 97.31 97 ALA A N 1
ATOM 794 C CA . ALA A 1 97 ? -4.294 22.561 11.929 1.00 97.31 97 ALA A CA 1
ATOM 795 C C . ALA A 1 97 ? -5.285 22.988 10.825 1.00 97.31 97 ALA A C 1
ATOM 797 O O . ALA A 1 97 ? -5.423 24.177 10.538 1.00 97.31 97 ALA A O 1
ATOM 798 N N . MET A 1 98 ? -5.961 22.035 10.182 1.00 96.88 98 MET A N 1
ATOM 799 C CA . MET A 1 98 ? -6.955 22.273 9.134 1.00 96.88 98 MET A CA 1
ATOM 800 C C . MET A 1 98 ? -8.288 21.627 9.507 1.00 96.88 98 MET A C 1
ATOM 802 O O . MET A 1 98 ? -8.318 20.690 10.305 1.00 96.88 98 MET A O 1
ATOM 806 N N . ASP A 1 99 ? -9.371 22.077 8.869 1.00 97.25 99 ASP A N 1
ATOM 807 C CA . ASP A 1 99 ? -10.721 21.554 9.097 1.00 97.25 99 ASP A CA 1
ATOM 808 C C . ASP A 1 99 ? -10.756 20.015 9.100 1.00 97.25 99 ASP A C 1
ATOM 810 O O . ASP A 1 99 ? -10.093 19.334 8.309 1.00 97.25 99 ASP A O 1
ATOM 814 N N . ASP A 1 100 ? -11.491 19.448 10.054 1.00 97.62 100 ASP A N 1
ATOM 815 C CA . ASP A 1 100 ? -11.532 18.000 10.234 1.00 97.62 100 ASP A CA 1
ATOM 816 C C . ASP A 1 100 ? -12.684 17.340 9.477 1.00 97.62 100 ASP A C 1
ATOM 818 O O . ASP A 1 100 ? -12.674 16.115 9.330 1.00 97.62 100 ASP A O 1
ATOM 822 N N . ARG A 1 101 ? -13.639 18.130 8.964 1.00 97.69 101 ARG A N 1
ATOM 823 C CA . ARG A 1 101 ? -14.802 17.673 8.192 1.00 97.69 101 ARG A CA 1
ATOM 824 C C . ARG A 1 101 ? -14.481 17.417 6.727 1.00 97.69 101 ARG A C 1
ATOM 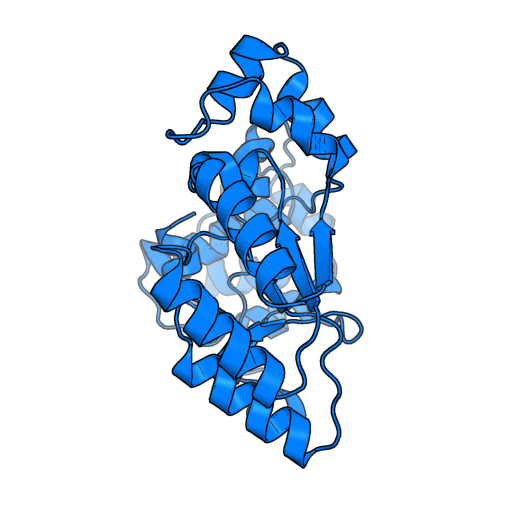826 O O . ARG A 1 101 ? -15.131 16.558 6.127 1.00 97.69 101 ARG A O 1
ATOM 833 N N . ASN A 1 102 ? -13.468 18.088 6.195 1.00 97.12 102 ASN A N 1
ATOM 834 C CA . ASN A 1 102 ? -13.009 17.953 4.820 1.00 97.12 102 ASN A CA 1
ATOM 835 C C . ASN A 1 102 ? -11.725 17.112 4.695 1.00 97.12 102 ASN A C 1
ATOM 837 O O . ASN A 1 102 ? -10.995 16.861 5.657 1.00 97.12 102 ASN A O 1
ATOM 841 N N . THR A 1 103 ? -11.476 16.636 3.477 1.00 97.81 103 THR A N 1
ATOM 842 C CA . THR A 1 103 ? -10.182 16.082 3.058 1.00 97.81 103 THR A CA 1
ATOM 843 C C . THR A 1 103 ? -9.257 17.214 2.629 1.00 97.81 103 THR A C 1
ATOM 845 O O . THR A 1 103 ? -9.744 18.215 2.109 1.00 97.81 103 THR A O 1
ATOM 848 N N . HIS A 1 104 ? -7.944 17.036 2.776 1.00 97.56 104 HIS A N 1
ATOM 849 C CA . HIS A 1 104 ? -6.963 18.045 2.365 1.00 97.56 104 HIS A CA 1
ATOM 850 C C . HIS A 1 104 ? -5.816 17.419 1.583 1.00 97.56 104 HIS A C 1
ATOM 852 O O . HIS A 1 104 ? -5.216 16.448 2.036 1.00 97.56 104 HIS A O 1
ATOM 858 N N . SER A 1 105 ? -5.519 17.999 0.427 1.00 95.94 105 SER A N 1
ATOM 859 C CA . SER A 1 105 ? -4.440 17.603 -0.480 1.00 95.94 105 SER A CA 1
ATOM 860 C C . SER A 1 105 ? -3.053 17.920 0.084 1.00 95.94 105 SER A C 1
ATOM 862 O O . SER A 1 105 ? -2.883 18.865 0.858 1.00 95.94 105 SER A O 1
ATOM 864 N N . LEU A 1 106 ? -2.014 17.217 -0.381 1.00 93.56 106 LEU A N 1
ATOM 865 C CA . LEU A 1 106 ? -0.623 17.579 -0.054 1.00 93.56 106 LEU A CA 1
ATOM 866 C C . LEU A 1 106 ? -0.236 19.003 -0.501 1.00 93.56 106 LEU A C 1
ATOM 8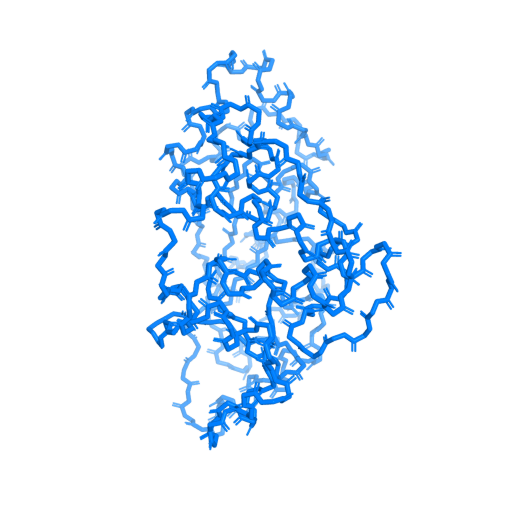68 O O . LEU A 1 106 ? 0.654 19.619 0.093 1.00 93.56 106 LEU A O 1
ATOM 872 N N . GLU A 1 107 ? -0.900 19.555 -1.520 1.00 95.00 107 GLU A N 1
ATOM 873 C CA . GLU A 1 107 ? -0.695 20.947 -1.934 1.00 95.00 107 GLU A CA 1
ATOM 874 C C . GLU A 1 107 ? -1.161 21.925 -0.845 1.00 95.00 107 GLU A C 1
ATOM 876 O O . GLU A 1 107 ? -0.467 22.896 -0.551 1.00 95.00 107 GLU A O 1
ATOM 881 N N . GLU A 1 108 ? -2.288 21.656 -0.181 1.00 96.94 108 GLU A N 1
ATOM 882 C CA . GLU A 1 108 ? -2.756 22.468 0.950 1.00 96.94 108 GLU A CA 1
ATOM 883 C C . GLU A 1 108 ? -1.771 22.447 2.117 1.00 96.94 108 GLU A C 1
ATOM 885 O O . GLU A 1 108 ? -1.441 23.508 2.648 1.00 96.94 108 GLU A O 1
ATOM 890 N N . TYR A 1 109 ? -1.219 21.277 2.445 1.00 96.38 109 TYR A N 1
ATOM 891 C CA . TYR A 1 109 ? -0.139 21.172 3.427 1.00 96.38 109 TYR A CA 1
ATOM 892 C C . TYR A 1 109 ? 1.091 21.989 3.021 1.00 96.38 109 TYR A C 1
ATOM 894 O O . TYR A 1 109 ? 1.688 22.668 3.853 1.00 96.38 109 TYR A O 1
ATOM 902 N N . THR A 1 110 ? 1.449 21.975 1.736 1.00 95.81 110 THR A N 1
ATOM 903 C CA . THR A 1 110 ? 2.568 22.766 1.201 1.00 95.81 110 THR A CA 1
ATOM 904 C C . THR A 1 110 ? 2.300 24.271 1.315 1.00 95.81 110 THR A C 1
ATOM 906 O O . THR A 1 110 ? 3.197 25.039 1.664 1.00 95.81 110 THR A O 1
ATOM 909 N N . ARG A 1 111 ? 1.058 24.716 1.075 1.00 97.19 111 ARG A N 1
ATOM 910 C CA . ARG A 1 111 ? 0.653 26.120 1.260 1.00 97.19 111 ARG A CA 1
ATOM 911 C C . ARG A 1 111 ? 0.683 26.547 2.728 1.00 97.19 111 ARG A C 1
ATOM 913 O O . ARG A 1 111 ? 1.060 27.681 3.005 1.00 97.19 111 ARG A O 1
ATOM 920 N N . LEU A 1 112 ? 0.306 25.657 3.646 1.00 97.31 112 LEU A N 1
ATOM 921 C CA . LEU A 1 112 ? 0.226 25.952 5.077 1.00 97.31 112 LEU A CA 1
ATOM 922 C C . LEU A 1 112 ? 1.592 25.906 5.779 1.00 97.31 112 LEU A C 1
ATOM 924 O O . LEU A 1 112 ? 1.920 26.807 6.545 1.00 97.31 112 LEU A O 1
ATOM 928 N N . PHE A 1 113 ? 2.394 24.872 5.514 1.00 96.38 113 PHE A N 1
ATOM 929 C CA . PHE A 1 113 ? 3.644 24.599 6.234 1.00 96.38 113 PHE A CA 1
ATOM 930 C C . PHE A 1 113 ? 4.915 24.942 5.444 1.00 96.38 113 PHE A C 1
ATOM 932 O O . PHE A 1 113 ? 6.018 24.857 5.989 1.00 96.38 113 PHE A O 1
ATOM 939 N N . GLY A 1 114 ? 4.776 25.351 4.181 1.00 96.50 114 GLY A N 1
ATOM 940 C CA . GLY A 1 114 ? 5.873 25.785 3.319 1.00 96.50 114 GLY A CA 1
ATOM 941 C C . GLY A 1 114 ? 6.271 24.769 2.244 1.00 96.50 114 GLY A C 1
ATOM 942 O O . GLY A 1 114 ? 5.955 23.582 2.302 1.00 96.50 114 GLY A O 1
ATOM 943 N N . GLN A 1 115 ? 7.013 25.259 1.245 1.00 93.75 115 GLN A N 1
ATOM 944 C CA . GLN A 1 115 ? 7.394 24.503 0.040 1.00 93.75 115 GLN A CA 1
ATOM 945 C C . GLN A 1 115 ? 8.264 23.269 0.318 1.00 93.75 115 GLN A C 1
ATOM 947 O O . GLN A 1 115 ? 8.284 22.330 -0.472 1.00 93.75 115 GLN A O 1
ATOM 952 N N . ASP A 1 116 ? 8.978 23.246 1.443 1.00 93.31 116 ASP A N 1
ATOM 953 C CA . ASP A 1 116 ? 9.827 22.123 1.838 1.00 93.31 116 ASP A CA 1
ATOM 954 C C . ASP A 1 116 ? 9.071 21.036 2.626 1.00 93.31 116 ASP A C 1
ATOM 956 O O . ASP A 1 116 ? 9.650 19.996 2.963 1.00 93.31 116 ASP A O 1
ATOM 960 N N . TYR A 1 117 ? 7.775 21.233 2.893 1.00 94.69 117 TYR A N 1
ATOM 961 C CA . TYR A 1 117 ? 6.960 20.295 3.658 1.00 94.69 117 TYR A CA 1
ATOM 962 C C . TYR A 1 117 ? 6.901 18.886 3.043 1.00 94.69 117 TYR A C 1
ATOM 964 O O . TYR A 1 117 ? 7.152 17.935 3.785 1.00 94.69 117 TYR A O 1
ATOM 972 N N . PRO A 1 118 ? 6.690 18.685 1.723 1.00 91.50 118 PRO A N 1
ATOM 973 C CA . PRO A 1 118 ? 6.692 17.340 1.140 1.00 91.50 118 PRO A CA 1
ATOM 974 C C . PRO A 1 118 ? 8.002 16.573 1.372 1.00 91.50 118 PRO A C 1
ATOM 976 O O . PRO A 1 118 ? 7.978 15.368 1.627 1.00 91.50 118 PRO A O 1
ATOM 979 N N . VAL A 1 119 ? 9.147 17.263 1.334 1.00 89.88 119 VAL A N 1
ATOM 980 C CA . VAL A 1 119 ? 10.469 16.662 1.584 1.00 89.88 119 VAL A CA 1
ATOM 981 C C . VAL A 1 119 ? 10.637 16.314 3.066 1.00 89.88 119 VAL A C 1
ATOM 983 O O . VAL A 1 119 ? 11.131 15.235 3.402 1.00 89.88 119 VAL A O 1
ATOM 986 N N . LYS A 1 120 ? 10.179 17.185 3.974 1.00 92.00 120 LYS A N 1
ATOM 987 C CA . LYS A 1 120 ? 10.137 16.890 5.417 1.00 92.00 120 LYS A CA 1
ATOM 988 C C . LYS A 1 120 ? 9.230 15.699 5.720 1.00 92.00 120 LYS A C 1
ATOM 990 O O . LYS A 1 120 ? 9.590 14.867 6.551 1.00 92.00 120 LYS A O 1
ATOM 995 N N . LEU A 1 121 ? 8.093 15.600 5.034 1.00 92.44 121 LEU A N 1
ATOM 996 C CA . LEU A 1 121 ? 7.119 14.527 5.197 1.00 92.44 121 LEU A CA 1
ATOM 997 C C . LEU A 1 121 ? 7.722 13.167 4.832 1.00 92.44 121 LEU A C 1
ATOM 999 O O . LEU A 1 121 ? 7.587 12.215 5.599 1.00 92.44 121 LEU A O 1
ATOM 1003 N N . LEU A 1 122 ? 8.474 13.101 3.727 1.00 89.19 122 LEU A N 1
ATOM 1004 C CA . LEU A 1 122 ? 9.218 11.905 3.325 1.00 89.19 122 LEU A CA 1
ATOM 1005 C C . LEU A 1 122 ? 10.143 11.406 4.449 1.00 89.19 122 LEU A C 1
ATOM 1007 O O . LEU A 1 122 ? 10.139 10.218 4.778 1.00 89.19 122 LEU A O 1
ATOM 1011 N N . LYS A 1 123 ? 10.898 12.324 5.071 1.00 88.50 123 LYS A N 1
ATOM 1012 C CA . LYS A 1 123 ? 11.838 12.012 6.158 1.00 88.50 123 LYS A CA 1
ATOM 1013 C C . LYS A 1 123 ? 11.134 11.621 7.461 1.00 88.50 123 LYS A C 1
ATOM 1015 O O . LYS A 1 123 ? 11.565 10.668 8.097 1.00 88.50 123 LYS A O 1
ATOM 1020 N N . ARG A 1 124 ? 10.087 12.351 7.862 1.00 93.06 124 ARG A N 1
ATOM 1021 C CA . ARG A 1 124 ? 9.335 12.103 9.109 1.00 93.06 124 ARG A CA 1
ATOM 1022 C C . ARG A 1 124 ? 8.569 10.784 9.068 1.00 93.06 124 ARG A C 1
ATOM 1024 O O . ARG A 1 124 ? 8.495 10.101 10.077 1.00 93.06 124 ARG A O 1
ATOM 1031 N N . TYR A 1 125 ? 8.022 10.427 7.908 1.00 92.06 125 TYR A N 1
ATOM 1032 C CA . TYR A 1 125 ? 7.263 9.190 7.745 1.00 92.06 125 TYR A CA 1
ATOM 1033 C C . TYR A 1 125 ? 8.182 7.966 7.591 1.00 92.06 125 TYR A C 1
ATOM 1035 O O . TYR A 1 125 ? 7.851 6.881 8.058 1.00 92.06 125 TYR A O 1
ATOM 1043 N N . GLY A 1 126 ? 9.325 8.115 6.909 1.00 87.31 126 GLY A N 1
ATOM 1044 C CA . GLY A 1 126 ? 10.172 6.977 6.534 1.00 87.31 126 GLY A CA 1
ATOM 1045 C C . GLY A 1 126 ? 9.577 6.160 5.381 1.00 87.31 126 GLY A C 1
ATOM 1046 O O . GLY A 1 126 ? 9.580 4.931 5.419 1.00 87.31 126 GLY A O 1
ATOM 1047 N N . LEU A 1 127 ? 9.016 6.829 4.364 1.00 86.88 127 LEU A N 1
ATOM 1048 C CA . LEU A 1 127 ? 8.366 6.134 3.250 1.00 86.88 127 LEU A CA 1
ATOM 1049 C C . LEU A 1 127 ? 9.345 5.335 2.391 1.00 86.88 127 LEU A C 1
ATOM 1051 O O . LEU A 1 127 ? 10.410 5.809 1.995 1.00 86.88 127 LEU A O 1
ATOM 1055 N N . ASN A 1 128 ? 8.861 4.181 1.940 1.00 85.75 128 ASN A N 1
ATOM 1056 C CA . ASN A 1 128 ? 9.383 3.518 0.756 1.00 85.75 128 ASN A CA 1
ATOM 1057 C C . ASN A 1 128 ? 8.726 4.125 -0.492 1.00 85.75 128 ASN A C 1
ATOM 1059 O O . ASN A 1 128 ? 7.505 4.068 -0.647 1.00 85.75 128 ASN A O 1
ATOM 1063 N N . LEU A 1 129 ? 9.527 4.686 -1.402 1.00 89.38 129 LEU A N 1
ATOM 1064 C CA . LEU A 1 129 ? 9.037 5.314 -2.635 1.00 89.38 129 LEU A CA 1
ATOM 1065 C C . LEU A 1 129 ? 8.580 4.254 -3.650 1.00 89.38 129 LEU A C 1
ATOM 1067 O O . LEU A 1 129 ? 9.320 3.827 -4.539 1.00 89.38 129 LEU A O 1
ATOM 1071 N N . LYS A 1 130 ? 7.342 3.790 -3.466 1.00 87.75 130 LYS A N 1
ATOM 1072 C CA . LYS A 1 130 ? 6.644 2.763 -4.253 1.00 87.75 130 LYS A CA 1
ATOM 1073 C C . LYS A 1 130 ? 5.168 3.145 -4.403 1.00 87.75 130 LYS A C 1
ATOM 1075 O O . LYS A 1 130 ? 4.641 3.897 -3.586 1.00 87.75 130 LYS A O 1
ATOM 1080 N N . GLY A 1 131 ? 4.487 2.624 -5.427 1.00 87.50 131 GLY A N 1
ATOM 1081 C CA . GLY A 1 131 ? 3.068 2.927 -5.673 1.00 87.50 131 GLY A CA 1
ATOM 1082 C C . GLY A 1 131 ? 2.806 4.439 -5.717 1.00 87.50 131 GLY A C 1
ATOM 1083 O O . GLY A 1 131 ? 3.576 5.176 -6.333 1.00 87.50 131 GLY A O 1
ATOM 1084 N N . ARG A 1 132 ? 1.776 4.918 -5.005 1.00 88.25 132 ARG A N 1
ATOM 1085 C CA . ARG A 1 132 ? 1.463 6.359 -4.934 1.00 88.25 132 ARG A CA 1
ATOM 1086 C C . ARG A 1 132 ? 2.608 7.211 -4.395 1.00 88.25 132 ARG A C 1
ATOM 1088 O O . ARG A 1 132 ? 2.839 8.279 -4.939 1.00 88.25 132 ARG A O 1
ATOM 1095 N N . ALA A 1 133 ? 3.362 6.738 -3.399 1.00 91.38 133 ALA A N 1
ATOM 1096 C CA . ALA A 1 133 ? 4.505 7.496 -2.888 1.00 91.38 133 ALA A CA 1
ATOM 1097 C C . ALA A 1 133 ? 5.543 7.740 -3.995 1.00 91.38 133 ALA A C 1
ATOM 1099 O O . ALA A 1 133 ? 6.040 8.851 -4.146 1.00 91.38 133 ALA A O 1
ATOM 1100 N N . LEU A 1 134 ? 5.821 6.735 -4.830 1.00 91.88 134 LEU A N 1
ATOM 1101 C CA . LEU A 1 134 ? 6.695 6.932 -5.985 1.00 91.88 134 LEU A CA 1
ATOM 1102 C C . LEU A 1 134 ? 6.114 7.960 -6.959 1.00 91.88 134 LEU A C 1
ATOM 1104 O O . LEU A 1 134 ? 6.836 8.858 -7.363 1.00 91.88 134 LEU A O 1
ATOM 1108 N N . LYS A 1 135 ? 4.821 7.878 -7.291 1.00 90.44 135 LYS A N 1
ATOM 1109 C CA . LYS A 1 135 ? 4.164 8.843 -8.188 1.00 90.44 135 LYS A CA 1
ATOM 1110 C C . LYS A 1 135 ? 4.265 10.281 -7.666 1.00 90.44 135 LYS A C 1
ATOM 1112 O O . LYS A 1 135 ? 4.614 11.176 -8.429 1.00 90.44 135 LYS A O 1
ATOM 1117 N N . THR A 1 136 ? 4.013 10.488 -6.374 1.00 90.75 136 THR A N 1
ATOM 1118 C CA . THR A 1 136 ? 4.085 11.802 -5.718 1.00 90.75 136 THR A CA 1
ATOM 1119 C C . THR A 1 136 ? 5.500 12.379 -5.743 1.00 90.75 136 THR A C 1
ATOM 1121 O O . THR A 1 136 ? 5.676 13.565 -6.009 1.00 90.75 136 THR A O 1
ATOM 1124 N N . TYR A 1 137 ? 6.515 11.550 -5.485 1.00 92.75 137 TYR A N 1
ATOM 1125 C CA . TYR A 1 137 ? 7.888 12.019 -5.284 1.00 92.75 137 TYR A CA 1
ATOM 1126 C C . TYR A 1 137 ? 8.805 11.866 -6.504 1.00 92.75 137 TYR A C 1
ATOM 1128 O O . TYR A 1 137 ? 9.860 12.495 -6.536 1.00 92.75 137 TYR A O 1
ATOM 1136 N N . ALA A 1 138 ? 8.419 11.106 -7.533 1.00 93.12 138 ALA A N 1
ATOM 1137 C CA . ALA A 1 138 ? 9.215 10.899 -8.746 1.00 93.12 138 ALA A CA 1
ATOM 1138 C C . ALA A 1 138 ? 9.674 12.203 -9.428 1.00 93.12 138 ALA A C 1
ATOM 1140 O O . ALA A 1 138 ? 10.828 12.245 -9.856 1.00 93.12 138 ALA A O 1
ATOM 1141 N N . PRO A 1 139 ? 8.867 13.287 -9.501 1.00 91.56 139 PRO A N 1
ATOM 1142 C CA . PRO A 1 139 ? 9.332 14.564 -10.051 1.00 91.56 139 PRO A CA 1
ATOM 1143 C C . PRO A 1 139 ? 10.489 15.205 -9.268 1.00 91.56 139 PRO A C 1
ATOM 1145 O O . PRO A 1 139 ? 11.230 16.005 -9.828 1.00 91.56 139 PRO A O 1
ATOM 1148 N N . MET A 1 140 ? 10.648 14.859 -7.987 1.00 90.69 140 MET A N 1
ATOM 1149 C CA . MET A 1 140 ? 11.700 15.371 -7.098 1.00 90.69 140 MET A CA 1
ATOM 1150 C C . MET A 1 140 ? 12.927 14.448 -7.043 1.00 90.69 140 MET A C 1
ATOM 1152 O O . MET A 1 140 ? 13.930 14.778 -6.411 1.00 90.69 140 MET A O 1
ATOM 1156 N N . MET A 1 141 ? 12.851 13.267 -7.661 1.00 92.50 141 MET A N 1
ATOM 1157 C CA . MET A 1 141 ? 13.924 12.280 -7.649 1.00 92.50 141 MET A CA 1
ATOM 1158 C C . MET A 1 141 ? 14.923 12.524 -8.779 1.00 92.50 141 MET A C 1
ATOM 1160 O O . MET A 1 141 ? 14.580 12.990 -9.865 1.00 92.50 141 MET A O 1
ATOM 1164 N N . LYS A 1 142 ? 16.176 12.126 -8.543 1.00 94.00 142 LYS A N 1
ATOM 1165 C CA . LYS A 1 142 ? 17.198 12.097 -9.590 1.00 94.00 142 LYS A CA 1
ATOM 1166 C C . LYS A 1 142 ? 16.770 11.133 -10.703 1.00 94.00 142 LYS A C 1
ATOM 1168 O O . LYS A 1 142 ? 16.477 9.967 -10.431 1.00 94.00 142 LYS A O 1
ATOM 1173 N N . ARG A 1 143 ? 16.783 11.614 -11.947 1.00 97.19 143 ARG A N 1
ATOM 1174 C CA . ARG A 1 143 ? 16.569 10.785 -13.138 1.00 97.19 143 ARG A CA 1
ATOM 1175 C C . ARG A 1 143 ? 17.809 9.941 -13.437 1.00 97.19 143 ARG A C 1
ATOM 1177 O O . ARG A 1 143 ? 18.940 10.390 -13.244 1.00 97.19 143 ARG A O 1
ATOM 1184 N N . GLN A 1 144 ? 17.579 8.711 -13.875 1.00 97.81 144 GLN A N 1
ATOM 1185 C CA . GLN A 1 144 ? 18.596 7.780 -14.360 1.00 97.81 144 GLN A CA 1
ATOM 1186 C C . GLN A 1 144 ? 18.211 7.340 -15.770 1.00 97.81 144 GLN A C 1
ATOM 1188 O O . GLN A 1 144 ? 17.023 7.119 -16.031 1.00 97.81 144 GLN A O 1
ATOM 1193 N N . SER A 1 145 ? 19.196 7.196 -16.660 1.00 98.44 145 SER A N 1
ATOM 1194 C CA . SER A 1 145 ? 18.926 6.677 -18.000 1.00 98.44 145 SER A CA 1
ATOM 1195 C C . SER A 1 145 ? 18.466 5.225 -17.930 1.00 98.44 145 SER A C 1
ATOM 1197 O O . SER A 1 145 ? 18.822 4.473 -17.013 1.00 98.44 145 SER A O 1
ATOM 1199 N N . PHE A 1 146 ? 17.670 4.827 -18.913 1.00 98.44 146 PHE A N 1
ATOM 1200 C CA . PHE A 1 146 ? 17.229 3.450 -19.065 1.00 98.44 146 PHE A CA 1
ATOM 1201 C C . PHE A 1 146 ? 18.413 2.471 -19.099 1.00 98.44 146 PHE A C 1
ATOM 1203 O O . PHE A 1 146 ? 18.406 1.469 -18.383 1.00 98.44 146 PHE A O 1
ATOM 1210 N N . GLU A 1 147 ? 19.462 2.796 -19.854 1.00 98.25 147 GLU A N 1
ATOM 1211 C CA . GLU A 1 147 ? 20.662 1.969 -20.006 1.00 98.25 147 GLU A CA 1
ATOM 1212 C C . GLU A 1 147 ? 21.390 1.788 -18.673 1.00 98.25 147 GLU A C 1
ATOM 1214 O O . GLU A 1 147 ? 21.737 0.661 -18.318 1.00 98.25 147 GLU A O 1
ATOM 1219 N N . GLN A 1 148 ? 21.548 2.867 -17.896 1.00 98.31 148 GLN A N 1
ATOM 1220 C CA . GLN A 1 148 ? 22.179 2.807 -16.577 1.00 98.31 148 GLN A CA 1
ATOM 1221 C C . GLN A 1 148 ? 21.382 1.902 -15.628 1.00 98.31 148 GLN A C 1
ATOM 1223 O O . GLN A 1 148 ? 21.958 1.071 -14.927 1.00 98.31 148 GLN A O 1
ATOM 1228 N N . ILE A 1 149 ? 20.048 2.018 -15.619 1.00 98.25 149 ILE A N 1
ATOM 1229 C CA . ILE A 1 149 ? 19.186 1.168 -14.782 1.00 98.25 149 ILE A CA 1
ATOM 1230 C C . ILE A 1 149 ? 19.342 -0.311 -15.157 1.00 98.25 149 ILE A C 1
ATOM 1232 O O . ILE A 1 149 ? 19.348 -1.174 -14.273 1.00 98.25 149 ILE A O 1
ATOM 1236 N N . LEU A 1 150 ? 19.462 -0.619 -16.453 1.00 98.06 150 LEU A N 1
ATOM 1237 C CA . LEU A 1 150 ? 19.695 -1.986 -16.905 1.00 98.06 150 LEU A CA 1
ATOM 1238 C C . LEU A 1 150 ? 21.083 -2.484 -16.509 1.00 98.06 150 LEU A C 1
ATOM 1240 O O . LEU A 1 150 ? 21.192 -3.628 -16.062 1.00 98.06 150 LEU A O 1
ATOM 1244 N N . GLU A 1 151 ? 22.124 -1.664 -16.655 1.00 97.69 151 GLU A N 1
ATOM 1245 C CA . GLU A 1 151 ? 23.504 -1.986 -16.276 1.00 97.69 151 GLU A CA 1
ATOM 1246 C C . GLU A 1 151 ? 23.620 -2.310 -14.781 1.00 97.69 151 GLU A C 1
ATOM 1248 O O . GLU A 1 151 ? 24.178 -3.340 -14.408 1.00 97.69 151 GLU A O 1
ATOM 1253 N N . GLU A 1 152 ? 22.985 -1.498 -13.937 1.00 97.06 152 GLU A N 1
ATOM 1254 C CA . GLU A 1 152 ? 22.964 -1.654 -12.480 1.00 97.06 152 GLU A CA 1
ATOM 1255 C C . GLU A 1 152 ? 21.964 -2.719 -11.984 1.00 97.06 152 GLU A C 1
ATOM 1257 O O . GLU A 1 152 ? 21.851 -2.956 -10.772 1.00 97.06 152 GLU A O 1
ATOM 1262 N N . SER A 1 153 ? 21.209 -3.356 -12.889 1.00 97.50 153 SER A N 1
ATOM 1263 C CA . SER A 1 153 ? 20.159 -4.313 -12.536 1.00 97.50 153 SER A CA 1
ATOM 1264 C C . SER A 1 153 ? 20.712 -5.485 -11.727 1.00 97.50 153 SER A C 1
ATOM 1266 O O . SER A 1 153 ? 21.685 -6.138 -12.097 1.00 97.50 153 SER A O 1
ATOM 1268 N N . LYS A 1 154 ? 20.023 -5.791 -10.628 1.00 96.94 154 LYS A N 1
ATOM 1269 C CA . LYS A 1 154 ? 20.290 -6.939 -9.758 1.00 96.94 154 LYS A CA 1
ATOM 1270 C C . LYS A 1 154 ? 18.971 -7.626 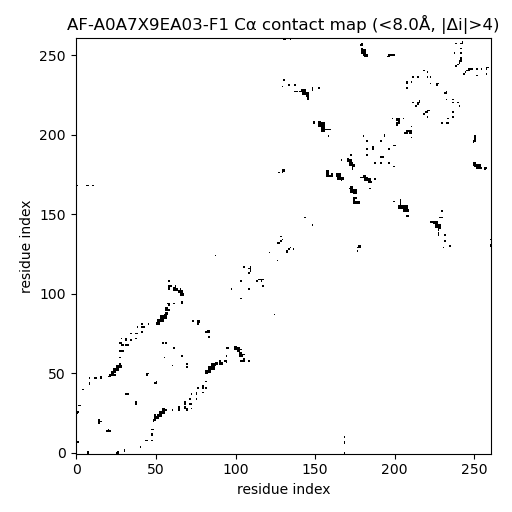-9.393 1.00 96.94 154 LYS A C 1
ATOM 1272 O O . LYS A 1 154 ? 17.945 -6.934 -9.358 1.00 96.94 154 LYS A O 1
ATOM 1277 N N . PRO A 1 155 ? 19.008 -8.928 -9.052 1.00 96.69 155 PRO A N 1
ATOM 1278 C CA . PRO A 1 155 ? 17.861 -9.677 -8.533 1.00 96.69 155 PRO A CA 1
ATOM 1279 C C . PRO A 1 155 ? 17.079 -8.884 -7.472 1.00 96.69 155 PRO A C 1
ATOM 1281 O O . PRO A 1 155 ? 17.669 -8.327 -6.536 1.00 96.69 155 PRO A O 1
ATOM 1284 N N . CYS A 1 156 ? 15.755 -8.790 -7.609 1.00 93.69 156 CYS A N 1
ATOM 1285 C CA . CYS A 1 156 ? 14.925 -7.962 -6.734 1.00 93.69 156 CYS A CA 1
ATOM 1286 C C . CYS A 1 156 ? 14.608 -8.676 -5.412 1.00 93.69 156 CYS A C 1
ATOM 1288 O O . CYS A 1 156 ? 13.527 -9.224 -5.220 1.00 93.69 156 CYS A O 1
ATOM 1290 N N . LYS A 1 157 ? 15.530 -8.599 -4.446 1.00 88.69 157 LYS A N 1
ATOM 1291 C CA . LYS A 1 157 ? 15.382 -9.245 -3.126 1.00 88.69 157 LYS A CA 1
ATOM 1292 C C . LYS A 1 157 ? 14.220 -8.733 -2.265 1.00 88.69 157 LYS A C 1
ATOM 1294 O O . LYS A 1 157 ? 13.885 -9.368 -1.275 1.00 88.69 157 LYS A O 1
ATOM 1299 N N . LEU A 1 158 ? 13.574 -7.631 -2.654 1.00 87.38 158 LEU A N 1
ATOM 1300 C CA . LEU A 1 158 ? 12.347 -7.144 -2.008 1.00 87.38 158 LEU A CA 1
ATOM 1301 C C . LEU A 1 158 ? 11.147 -8.083 -2.215 1.00 87.38 158 LEU A C 1
ATOM 1303 O O . LEU A 1 158 ? 10.167 -7.971 -1.486 1.00 87.38 158 LEU A O 1
ATOM 1307 N N . LEU A 1 159 ? 11.207 -8.961 -3.220 1.00 87.69 159 LEU A N 1
ATOM 1308 C CA . LEU A 1 159 ? 10.162 -9.943 -3.510 1.00 87.69 159 LEU A CA 1
ATOM 1309 C C . LEU A 1 159 ? 10.296 -11.214 -2.658 1.00 87.69 159 LEU A C 1
ATOM 1311 O O . LEU A 1 159 ? 9.291 -11.843 -2.354 1.00 87.69 159 LEU A O 1
ATOM 1315 N N . SER A 1 160 ? 11.511 -11.532 -2.204 1.00 77.94 160 SER A N 1
ATOM 1316 C CA . SER A 1 160 ? 11.833 -12.743 -1.433 1.00 77.94 160 SER A CA 1
ATOM 1317 C C . SER A 1 160 ? 11.722 -12.558 0.091 1.00 77.94 160 SER A C 1
ATOM 1319 O O . SER A 1 160 ? 12.198 -13.393 0.860 1.00 77.94 160 SER A O 1
ATOM 1321 N N . GLY A 1 161 ? 11.192 -11.424 0.561 1.00 72.25 161 GLY A N 1
ATOM 1322 C CA . GLY A 1 161 ? 11.134 -11.102 1.987 1.00 72.25 161 GLY A CA 1
ATOM 1323 C C . GLY A 1 161 ? 10.092 -11.943 2.725 1.00 72.25 161 GLY A C 1
ATOM 1324 O O . GLY A 1 161 ? 8.900 -11.712 2.566 1.00 72.25 161 GLY A O 1
ATOM 1325 N N . VAL A 1 162 ? 10.539 -12.877 3.570 1.00 72.81 162 VAL A N 1
ATOM 1326 C CA . VAL A 1 162 ? 9.652 -13.709 4.415 1.00 72.81 162 VAL A CA 1
ATOM 1327 C C . VAL A 1 162 ? 9.380 -13.110 5.800 1.00 72.81 162 VAL A C 1
ATOM 1329 O O . VAL A 1 162 ? 8.493 -13.574 6.505 1.00 72.81 162 VAL A O 1
ATOM 1332 N N . TYR A 1 163 ? 10.130 -12.078 6.198 1.00 75.50 163 TYR A N 1
ATOM 1333 C CA . TYR A 1 163 ? 10.045 -11.483 7.541 1.00 75.50 163 TYR A CA 1
ATOM 1334 C C . TYR A 1 163 ? 8.889 -10.493 7.711 1.00 75.50 163 TYR A C 1
ATOM 1336 O O . TYR A 1 163 ? 8.436 -10.260 8.825 1.00 75.50 163 TYR A O 1
ATOM 1344 N N . HIS A 1 164 ? 8.425 -9.892 6.617 1.00 84.31 164 HIS A N 1
ATOM 1345 C CA . HIS A 1 164 ? 7.265 -9.011 6.597 1.00 84.31 164 HIS A CA 1
ATOM 1346 C C . HIS A 1 164 ? 6.609 -9.176 5.230 1.00 84.31 164 HIS A C 1
ATOM 1348 O O . HIS A 1 164 ? 7.229 -8.919 4.200 1.00 84.31 164 HIS A O 1
ATOM 1354 N N . PHE A 1 165 ? 5.357 -9.615 5.225 1.00 87.50 165 PHE A N 1
ATOM 1355 C CA . PHE A 1 165 ? 4.525 -9.718 4.034 1.00 87.50 165 PHE A CA 1
ATOM 1356 C C . PHE A 1 165 ? 3.069 -9.481 4.407 1.00 87.50 165 PHE A C 1
ATOM 1358 O O . PHE A 1 165 ? 2.703 -9.551 5.580 1.00 87.50 165 PHE A O 1
ATOM 1365 N N . HIS A 1 166 ? 2.238 -9.211 3.405 1.00 89.69 166 HIS A N 1
ATOM 1366 C CA . HIS A 1 166 ? 0.802 -9.059 3.602 1.00 89.69 166 HIS A CA 1
ATOM 1367 C C . HIS A 1 166 ? 0.062 -10.201 2.918 1.00 89.69 166 HIS A C 1
ATOM 1369 O O . HIS A 1 166 ? 0.501 -10.724 1.894 1.00 89.69 166 HIS A O 1
ATOM 1375 N N . VAL A 1 167 ? -1.078 -10.574 3.486 1.00 90.38 167 VAL A N 1
ATOM 1376 C CA . VAL A 1 167 ? -2.048 -11.464 2.849 1.00 90.38 167 VAL A CA 1
ATOM 1377 C C . VAL A 1 167 ? -3.362 -10.712 2.808 1.00 90.38 167 VAL A C 1
ATOM 1379 O O . VAL A 1 167 ? -3.824 -10.201 3.831 1.00 90.38 167 VAL A O 1
ATOM 1382 N N . ASP A 1 168 ? -3.947 -10.585 1.625 1.00 90.38 168 ASP A N 1
ATOM 1383 C CA . ASP A 1 168 ? -5.242 -9.933 1.507 1.00 90.38 168 ASP A CA 1
ATOM 1384 C C . ASP A 1 168 ? -6.399 -10.855 1.936 1.00 90.38 168 ASP A C 1
ATOM 1386 O O . ASP A 1 168 ? -6.249 -12.055 2.170 1.00 90.38 168 ASP A O 1
ATOM 1390 N N . LEU A 1 169 ? -7.607 -10.292 2.005 1.00 89.88 169 LEU A N 1
ATOM 1391 C CA . LEU A 1 169 ? -8.825 -11.023 2.381 1.00 89.88 169 LEU A CA 1
ATOM 1392 C C . LEU A 1 169 ? -9.319 -12.017 1.302 1.00 89.88 169 LEU A C 1
ATOM 1394 O O . LEU A 1 169 ? -10.458 -12.491 1.369 1.00 89.88 169 LEU A O 1
ATOM 1398 N N . TYR A 1 170 ? -8.522 -12.264 0.262 1.00 89.44 170 TYR A N 1
ATOM 1399 C CA . TYR A 1 170 ? -8.804 -13.176 -0.846 1.00 89.44 170 TYR A CA 1
ATOM 1400 C C . TYR A 1 170 ? -7.742 -14.285 -0.957 1.00 89.44 170 TYR A C 1
ATOM 1402 O O . TYR A 1 170 ? -7.843 -15.141 -1.837 1.00 89.44 170 TYR A O 1
ATOM 1410 N N . GLY A 1 171 ? -6.773 -14.320 -0.034 1.00 91.25 171 GLY A N 1
ATOM 1411 C CA . GLY A 1 171 ? -5.734 -15.346 0.024 1.00 91.25 171 GLY A CA 1
ATOM 1412 C C . GLY A 1 171 ? -4.550 -15.071 -0.901 1.00 91.25 171 GLY A C 1
ATOM 1413 O O . GLY A 1 171 ? -3.801 -15.997 -1.220 1.00 91.25 171 GLY A O 1
ATOM 1414 N N . SER A 1 172 ? -4.376 -13.827 -1.340 1.00 92.88 172 SER A N 1
ATOM 1415 C CA . SER A 1 172 ? -3.224 -13.410 -2.125 1.00 92.88 172 SER A CA 1
ATOM 1416 C C . SER A 1 172 ? -2.105 -12.904 -1.217 1.00 92.88 172 SER A C 1
ATOM 1418 O O . SER A 1 172 ? -2.301 -11.987 -0.421 1.00 92.88 172 SER A O 1
ATOM 1420 N N . PHE A 1 173 ? -0.919 -13.484 -1.364 1.00 92.69 173 PHE A N 1
ATOM 1421 C CA . PHE A 1 173 ? 0.331 -12.960 -0.834 1.00 92.69 173 PHE A CA 1
ATOM 1422 C C . PHE A 1 173 ? 0.729 -11.694 -1.597 1.00 92.69 173 PHE A C 1
ATOM 1424 O O . PHE A 1 173 ? 0.724 -11.677 -2.829 1.00 92.69 173 PHE A O 1
ATOM 1431 N N . ILE A 1 174 ? 1.111 -10.656 -0.857 1.00 91.25 174 ILE A N 1
ATOM 1432 C CA . ILE A 1 174 ? 1.589 -9.381 -1.385 1.00 91.25 174 ILE A CA 1
ATOM 1433 C C . ILE A 1 174 ? 2.970 -9.105 -0.769 1.00 91.25 174 ILE A C 1
ATOM 1435 O O . ILE A 1 174 ? 3.085 -9.001 0.460 1.00 91.25 174 ILE A O 1
ATOM 1439 N N . PRO A 1 175 ? 4.027 -8.952 -1.587 1.00 88.75 175 PRO A N 1
ATOM 1440 C CA . PRO A 1 175 ? 5.352 -8.618 -1.081 1.00 88.75 175 PRO A CA 1
ATOM 1441 C C . PRO A 1 175 ? 5.346 -7.207 -0.479 1.00 88.75 175 PRO A C 1
ATOM 1443 O O . PRO A 1 175 ? 4.909 -6.250 -1.124 1.00 88.75 175 PRO A O 1
ATOM 1446 N N . GLN A 1 176 ? 5.890 -7.061 0.735 1.00 79.56 176 GLN A N 1
ATOM 1447 C CA . GLN A 1 176 ? 5.813 -5.841 1.558 1.00 79.56 176 GLN A CA 1
ATOM 1448 C C . GLN A 1 176 ? 6.109 -4.544 0.789 1.00 79.56 176 GLN A C 1
ATOM 1450 O O . GLN A 1 176 ? 5.417 -3.543 0.940 1.00 79.56 176 GLN A O 1
ATOM 1455 N N . SER A 1 177 ? 7.163 -4.541 -0.030 1.00 83.25 177 SER A N 1
ATOM 1456 C CA . SER A 1 177 ? 7.661 -3.323 -0.686 1.00 83.25 177 SER A CA 1
ATOM 1457 C C . SER A 1 177 ? 7.152 -3.132 -2.116 1.00 83.25 177 SER A C 1
ATOM 1459 O O . SER A 1 177 ? 7.574 -2.200 -2.805 1.00 83.25 177 SER A O 1
ATOM 1461 N N . CYS A 1 178 ? 6.308 -4.030 -2.616 1.00 89.44 178 CYS A N 1
ATOM 1462 C CA . CYS A 1 178 ? 5.977 -4.101 -4.034 1.00 89.44 178 CYS A CA 1
ATOM 1463 C C . CYS A 1 178 ? 4.475 -4.371 -4.239 1.00 89.44 178 CYS A C 1
ATOM 1465 O O . CYS A 1 178 ? 4.120 -5.383 -4.840 1.00 89.44 178 CYS A O 1
ATOM 1467 N N . PRO A 1 179 ? 3.584 -3.462 -3.792 1.00 89.00 179 PRO A N 1
ATOM 1468 C CA . PRO A 1 179 ? 2.157 -3.596 -4.059 1.00 89.00 179 PRO A CA 1
ATOM 1469 C C . PRO A 1 179 ? 1.886 -3.629 -5.572 1.00 89.00 179 PRO A C 1
ATOM 1471 O O . PRO A 1 179 ? 2.689 -3.132 -6.375 1.00 89.00 179 PRO A O 1
ATOM 1474 N N . GLY A 1 180 ? 0.775 -4.267 -5.942 1.00 93.12 180 GLY A N 1
ATOM 1475 C CA . GLY A 1 180 ? 0.446 -4.617 -7.326 1.00 93.12 180 GLY A CA 1
ATOM 1476 C C . GLY A 1 180 ? 1.017 -5.966 -7.756 1.00 93.12 180 GLY A C 1
ATOM 1477 O O . GLY A 1 180 ? 0.508 -6.554 -8.700 1.00 93.12 180 GLY A O 1
ATOM 1478 N N . PHE A 1 181 ? 2.023 -6.489 -7.048 1.00 94.44 181 PHE A N 1
ATOM 1479 C CA . PHE A 1 181 ? 2.392 -7.892 -7.180 1.00 94.44 181 PHE A CA 1
ATOM 1480 C C . PHE A 1 181 ? 1.538 -8.783 -6.293 1.00 94.44 181 PHE A C 1
ATOM 1482 O O . PHE A 1 181 ? 1.206 -8.415 -5.164 1.00 94.44 181 PHE A O 1
ATOM 1489 N N . SER A 1 182 ? 1.239 -9.972 -6.801 1.00 93.62 182 SER A N 1
ATOM 1490 C CA . SER A 1 182 ? 0.417 -10.950 -6.115 1.00 93.62 182 SER A CA 1
ATOM 1491 C C . SER A 1 182 ? 0.820 -12.375 -6.472 1.00 93.62 182 SER A C 1
ATOM 1493 O O . SER A 1 182 ? 1.118 -12.677 -7.624 1.00 93.62 182 SER A O 1
ATOM 1495 N N . ILE A 1 183 ? 0.802 -13.257 -5.477 1.00 94.19 183 ILE A N 1
ATOM 1496 C CA . ILE A 1 183 ? 0.881 -14.709 -5.655 1.00 94.19 183 ILE A CA 1
ATOM 1497 C C . ILE A 1 183 ? -0.214 -15.323 -4.790 1.00 94.19 183 ILE A C 1
ATOM 1499 O O . ILE A 1 183 ? -0.453 -14.862 -3.677 1.00 94.19 183 ILE A O 1
ATOM 1503 N N . GLN A 1 184 ? -0.889 -16.378 -5.244 1.00 94.62 184 GLN A N 1
ATOM 1504 C CA . GLN A 1 184 ? -1.843 -17.065 -4.373 1.00 94.62 184 GLN A CA 1
ATOM 1505 C C . GLN A 1 184 ? -1.087 -17.744 -3.229 1.00 94.62 184 GLN A C 1
ATOM 1507 O O . GLN A 1 184 ? -0.222 -18.583 -3.474 1.00 94.62 184 GLN A O 1
ATOM 1512 N N . LEU A 1 185 ? -1.426 -17.424 -1.976 1.00 92.25 185 LEU A N 1
ATOM 1513 C CA . LEU A 1 185 ? -0.687 -17.904 -0.803 1.00 92.25 185 LEU A CA 1
ATOM 1514 C C . LEU A 1 185 ? -0.602 -19.437 -0.771 1.00 92.25 185 LEU A C 1
ATOM 1516 O O . LEU A 1 185 ? 0.462 -19.996 -0.526 1.00 92.25 185 LEU A O 1
ATOM 1520 N N . LYS A 1 186 ? -1.707 -20.116 -1.110 1.00 93.06 186 LYS A N 1
ATOM 1521 C CA . LYS A 1 186 ? -1.773 -21.585 -1.207 1.00 93.06 186 LYS A CA 1
ATOM 1522 C C . LYS A 1 186 ? -0.776 -22.179 -2.209 1.00 93.06 186 LYS A C 1
ATOM 1524 O O . LYS A 1 186 ? -0.389 -23.331 -2.070 1.00 93.06 186 LYS A O 1
ATOM 1529 N N . GLU A 1 187 ? -0.401 -21.427 -3.239 1.00 93.62 187 GLU A N 1
ATOM 1530 C CA . GLU A 1 187 ? 0.562 -21.859 -4.255 1.00 93.62 187 GLU A CA 1
ATOM 1531 C C . GLU A 1 187 ? 1.981 -21.560 -3.782 1.00 93.62 187 GLU A C 1
ATOM 1533 O O . GLU A 1 187 ? 2.851 -22.421 -3.864 1.00 93.62 187 GLU A O 1
ATOM 1538 N N . LEU A 1 188 ? 2.185 -20.386 -3.174 1.00 88.88 188 LEU A N 1
ATOM 1539 C CA . LEU A 1 188 ? 3.466 -19.996 -2.590 1.00 88.88 188 LEU A CA 1
ATOM 1540 C C . LEU A 1 188 ? 3.959 -20.998 -1.536 1.00 88.88 188 LEU A C 1
ATOM 1542 O O . LEU A 1 188 ? 5.145 -21.316 -1.514 1.00 88.88 188 LEU A O 1
ATOM 1546 N N . MET A 1 189 ? 3.055 -21.546 -0.715 1.00 86.06 189 MET A N 1
ATOM 1547 C CA . MET A 1 189 ? 3.379 -22.559 0.304 1.00 86.06 189 MET A CA 1
ATOM 1548 C C . MET A 1 189 ? 4.022 -23.837 -0.259 1.00 86.06 189 MET A C 1
ATOM 1550 O O . MET A 1 189 ? 4.705 -24.541 0.480 1.00 86.06 189 MET A O 1
ATOM 1554 N N . HIS A 1 190 ? 3.819 -24.137 -1.544 1.00 88.75 190 HIS A N 1
ATOM 1555 C CA . HIS A 1 190 ? 4.368 -25.320 -2.213 1.00 88.75 190 HIS A CA 1
ATOM 1556 C C . HIS A 1 190 ? 5.533 -24.986 -3.160 1.00 88.75 190 HIS A C 1
ATOM 1558 O O . HIS A 1 190 ? 6.050 -25.878 -3.827 1.00 88.75 190 HIS A O 1
ATOM 1564 N N . GLY A 1 191 ? 5.948 -23.716 -3.213 1.00 88.12 191 GLY A N 1
ATOM 1565 C CA . GLY A 1 191 ? 6.784 -23.177 -4.281 1.00 88.12 191 GLY A CA 1
ATOM 1566 C C . GLY A 1 191 ? 5.913 -22.747 -5.459 1.00 88.12 191 GLY A C 1
ATOM 1567 O O . GLY A 1 191 ? 5.429 -23.581 -6.220 1.00 88.12 191 GLY A O 1
ATOM 1568 N N . ALA A 1 192 ? 5.696 -21.437 -5.591 1.00 90.12 192 ALA A N 1
ATOM 1569 C CA . ALA A 1 192 ? 4.903 -20.881 -6.683 1.00 90.12 192 ALA A CA 1
ATOM 1570 C C . ALA A 1 192 ? 5.531 -21.232 -8.041 1.00 90.12 192 ALA A C 1
ATOM 1572 O O . ALA A 1 192 ? 6.745 -21.116 -8.205 1.00 90.12 192 ALA A O 1
ATOM 1573 N N . ASP A 1 193 ? 4.699 -21.640 -9.001 1.00 95.06 193 ASP A N 1
ATOM 1574 C CA . ASP A 1 193 ? 5.143 -22.035 -10.339 1.00 95.06 193 ASP A CA 1
ATOM 1575 C C . ASP A 1 193 ? 5.802 -20.846 -11.075 1.00 95.06 193 ASP A C 1
ATOM 1577 O O . ASP A 1 193 ? 5.114 -19.859 -11.369 1.00 95.06 193 ASP A O 1
ATOM 1581 N N . PRO A 1 194 ? 7.110 -20.919 -11.396 1.00 94.12 194 PRO A N 1
ATOM 1582 C CA . PRO A 1 194 ? 7.823 -19.858 -12.102 1.00 94.12 194 PRO A CA 1
ATOM 1583 C C . PRO A 1 194 ? 7.266 -19.547 -13.497 1.00 94.12 194 PRO A C 1
ATOM 1585 O O . PRO A 1 194 ? 7.412 -18.414 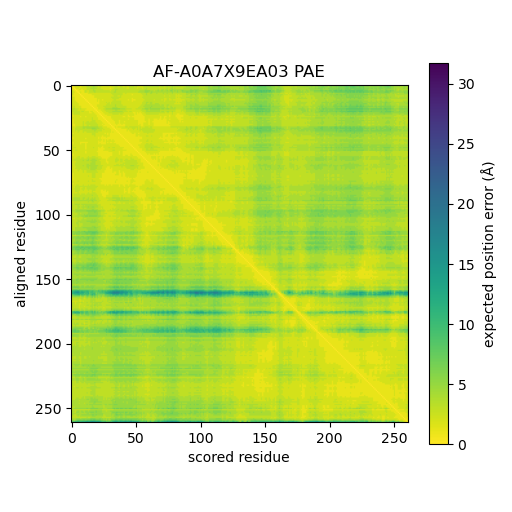-13.957 1.00 94.12 194 PRO A O 1
ATOM 1588 N N . ASP A 1 195 ? 6.630 -20.519 -14.159 1.00 95.00 195 ASP A N 1
ATOM 1589 C CA . ASP A 1 195 ? 6.024 -20.355 -15.486 1.00 95.00 195 ASP A CA 1
ATOM 1590 C C . ASP A 1 195 ? 4.611 -19.772 -15.412 1.00 95.00 195 ASP A C 1
ATOM 1592 O O . ASP A 1 195 ? 4.133 -19.147 -16.362 1.00 95.00 195 ASP A O 1
ATOM 1596 N N . LYS A 1 196 ? 3.946 -19.908 -14.266 1.00 96.12 196 LYS A N 1
ATOM 1597 C CA . LYS A 1 196 ? 2.705 -19.185 -13.990 1.00 96.12 196 LYS A CA 1
ATOM 1598 C C . LYS A 1 196 ? 2.985 -17.744 -13.577 1.00 96.12 196 LYS A C 1
ATOM 1600 O O . LYS A 1 196 ? 2.314 -16.841 -14.066 1.00 96.12 196 LYS A O 1
ATOM 1605 N N . TYR A 1 197 ? 3.969 -17.540 -12.702 1.00 95.81 197 TYR A N 1
ATOM 1606 C CA . TYR A 1 197 ? 4.349 -16.245 -12.136 1.00 95.81 197 TYR A CA 1
ATOM 1607 C C . TYR A 1 197 ? 5.640 -15.702 -12.772 1.00 95.81 197 TYR A C 1
ATOM 1609 O O . TYR A 1 197 ? 6.627 -15.389 -12.095 1.00 95.81 197 TYR A O 1
ATOM 1617 N N . ARG A 1 198 ? 5.654 -15.625 -14.110 1.00 96.00 198 ARG A N 1
ATOM 1618 C CA . ARG A 1 198 ? 6.867 -15.348 -14.910 1.00 96.00 198 ARG A CA 1
ATOM 1619 C C . ARG A 1 198 ? 7.437 -13.965 -14.666 1.00 96.00 198 ARG A C 1
ATOM 1621 O O . ARG A 1 198 ? 8.655 -13.791 -14.690 1.00 96.00 198 ARG A O 1
ATOM 1628 N N . ILE A 1 199 ? 6.577 -12.974 -14.443 1.00 96.88 199 ILE A N 1
ATOM 1629 C CA . ILE A 1 199 ? 7.013 -11.593 -14.227 1.00 96.88 199 ILE A CA 1
ATOM 1630 C C . ILE A 1 199 ? 7.663 -11.473 -12.852 1.00 96.88 199 ILE A C 1
ATOM 1632 O O . ILE A 1 199 ? 8.750 -10.902 -12.727 1.00 96.88 199 ILE A O 1
ATOM 1636 N N . PHE A 1 200 ? 7.010 -12.028 -11.832 1.00 95.44 200 PHE A N 1
ATOM 1637 C CA . PHE A 1 200 ? 7.522 -12.069 -10.475 1.00 95.44 200 PHE A CA 1
ATOM 1638 C C . PHE A 1 200 ? 8.859 -12.810 -10.440 1.00 95.44 200 PHE A C 1
ATOM 1640 O O . PHE A 1 200 ? 9.850 -12.253 -9.966 1.00 95.44 200 PHE A O 1
ATOM 1647 N N . ASN A 1 201 ? 8.916 -14.013 -11.018 1.00 95.25 201 ASN A N 1
ATOM 1648 C CA . ASN A 1 201 ? 10.127 -14.826 -11.071 1.00 95.25 201 ASN A CA 1
ATOM 1649 C C . ASN A 1 201 ? 11.261 -14.122 -11.834 1.00 95.25 201 ASN A C 1
ATOM 1651 O O . ASN A 1 201 ? 12.399 -14.104 -11.368 1.00 95.25 201 ASN A O 1
ATOM 1655 N N . SER A 1 202 ? 10.973 -13.484 -12.973 1.00 96.88 202 SER A N 1
ATOM 1656 C CA . SER A 1 202 ? 11.979 -12.733 -13.738 1.00 96.88 202 SER A CA 1
ATOM 1657 C C . SER A 1 202 ? 12.577 -11.578 -12.921 1.00 96.88 202 SER A C 1
ATOM 1659 O O . SER A 1 202 ? 13.799 -11.419 -12.847 1.00 96.88 202 SER A O 1
ATOM 1661 N N . LEU A 1 203 ? 11.734 -10.810 -12.220 1.00 96.44 203 LEU A N 1
ATOM 1662 C CA . LEU A 1 203 ? 12.198 -9.746 -11.326 1.00 96.44 203 LEU A CA 1
ATOM 1663 C C . LEU A 1 203 ? 12.995 -10.277 -10.138 1.00 96.44 203 LEU A C 1
ATOM 1665 O O . LEU A 1 203 ? 14.008 -9.681 -9.765 1.00 96.44 203 LEU A O 1
ATOM 1669 N N . GLU A 1 204 ? 12.534 -11.353 -9.513 1.00 94.56 204 GLU A N 1
ATOM 1670 C CA . GLU A 1 204 ? 13.186 -11.931 -8.345 1.00 94.56 204 GLU A CA 1
ATOM 1671 C C . GLU A 1 204 ? 14.568 -12.489 -8.697 1.00 94.56 204 GLU A C 1
ATOM 1673 O O . GLU A 1 204 ? 15.524 -12.236 -7.962 1.00 94.56 204 GLU A O 1
ATOM 1678 N N . SER A 1 205 ? 14.681 -13.203 -9.820 1.00 95.25 205 SER A N 1
ATOM 1679 C CA . SER A 1 205 ? 15.877 -13.960 -10.207 1.00 95.25 205 SER A CA 1
ATOM 1680 C C . SER A 1 205 ? 16.891 -13.160 -11.025 1.00 95.25 205 SER A C 1
ATOM 1682 O O . SER A 1 205 ? 18.090 -13.324 -10.812 1.00 95.25 205 SER A O 1
ATOM 1684 N N . ILE A 1 206 ? 16.441 -12.276 -11.920 1.00 97.25 206 ILE A N 1
ATOM 1685 C CA . ILE A 1 206 ? 17.304 -11.520 -12.850 1.00 97.25 206 ILE A CA 1
ATOM 1686 C C . ILE A 1 206 ? 17.296 -10.022 -12.511 1.00 97.25 206 ILE A C 1
ATOM 1688 O O . ILE A 1 206 ? 18.292 -9.316 -12.691 1.00 97.25 206 ILE A O 1
ATOM 1692 N N . GLY A 1 207 ? 16.187 -9.520 -11.966 1.00 97.62 207 GLY A N 1
ATOM 1693 C CA . GLY A 1 207 ? 15.994 -8.101 -11.682 1.00 97.62 207 GLY A CA 1
ATOM 1694 C C . GLY A 1 207 ? 15.221 -7.384 -12.781 1.00 97.62 207 GLY A C 1
ATOM 1695 O O . GLY A 1 207 ? 14.598 -7.997 -13.646 1.00 97.62 207 GLY A O 1
ATOM 1696 N N . ILE A 1 208 ? 15.259 -6.049 -12.748 1.00 98.06 208 ILE A N 1
ATOM 1697 C CA . ILE A 1 208 ? 14.485 -5.218 -13.680 1.00 98.06 208 ILE A CA 1
ATOM 1698 C C . ILE A 1 208 ? 14.873 -5.455 -15.144 1.00 98.06 208 ILE A C 1
ATOM 1700 O O . ILE A 1 208 ? 14.009 -5.385 -16.011 1.00 98.06 208 ILE A O 1
ATOM 1704 N N . ARG A 1 209 ? 16.135 -5.816 -15.413 1.00 98.44 209 ARG A N 1
ATOM 1705 C CA . ARG A 1 209 ? 16.588 -6.187 -16.757 1.00 98.44 209 ARG A CA 1
ATOM 1706 C C . ARG A 1 209 ? 15.814 -7.372 -17.324 1.00 98.44 209 ARG A C 1
ATOM 1708 O O . ARG A 1 209 ? 15.273 -7.246 -18.415 1.00 98.44 209 ARG A O 1
ATOM 1715 N N . GLY A 1 210 ? 15.704 -8.468 -16.573 1.00 98.19 210 GLY A N 1
ATOM 1716 C CA . GLY A 1 210 ? 14.992 -9.660 -17.039 1.00 98.19 210 GLY A CA 1
ATOM 1717 C C . GLY A 1 210 ? 13.524 -9.369 -17.332 1.00 98.19 210 GLY A C 1
ATOM 1718 O O . GLY A 1 210 ? 12.995 -9.806 -18.352 1.00 98.19 210 GLY A O 1
ATOM 1719 N N . PHE A 1 211 ? 12.878 -8.569 -16.480 1.00 98.25 211 PHE A N 1
ATOM 1720 C CA . PHE A 1 211 ? 11.482 -8.199 -16.688 1.00 98.25 211 PHE A CA 1
ATOM 1721 C C . PHE A 1 211 ? 11.286 -7.328 -17.928 1.00 98.25 211 PHE A C 1
ATOM 1723 O O . PHE A 1 211 ? 10.379 -7.577 -18.716 1.00 98.25 211 PHE A O 1
ATOM 1730 N N . VAL A 1 212 ? 12.149 -6.332 -18.133 1.00 98.44 212 VAL A N 1
ATOM 1731 C CA . VAL A 1 212 ? 12.087 -5.477 -19.321 1.00 98.44 212 VAL A CA 1
ATOM 1732 C C . VAL A 1 212 ? 12.380 -6.270 -20.589 1.00 98.44 212 VAL A C 1
ATOM 1734 O O . VAL A 1 212 ? 11.685 -6.090 -21.579 1.00 98.44 212 VAL A O 1
ATOM 1737 N N . GLU A 1 213 ? 13.376 -7.154 -20.586 1.00 98.31 213 GLU A N 1
ATOM 1738 C CA . GLU A 1 213 ? 13.687 -8.004 -21.741 1.00 98.31 213 GLU A CA 1
ATOM 1739 C C . GLU A 1 213 ? 12.516 -8.926 -22.092 1.00 98.31 213 GLU A C 1
ATOM 1741 O O . GLU A 1 213 ? 12.149 -9.022 -23.264 1.00 98.31 213 GLU A O 1
ATOM 1746 N N . LEU A 1 214 ? 11.880 -9.529 -21.082 1.00 98.00 214 LEU A N 1
ATOM 1747 C CA . LEU A 1 214 ? 10.646 -10.296 -21.249 1.00 98.00 214 LEU A CA 1
ATOM 1748 C C . LEU A 1 214 ? 9.542 -9.418 -21.849 1.00 98.00 214 LEU A C 1
ATOM 1750 O O . LEU A 1 214 ? 8.933 -9.800 -22.844 1.00 98.00 214 LEU A O 1
ATOM 1754 N N . ALA A 1 215 ? 9.329 -8.217 -21.303 1.00 98.31 215 ALA A N 1
ATOM 1755 C CA . ALA A 1 215 ? 8.285 -7.311 -21.767 1.00 98.31 215 ALA A CA 1
ATOM 1756 C C . ALA A 1 215 ? 8.509 -6.793 -23.193 1.00 98.31 215 ALA A C 1
ATOM 1758 O O . ALA A 1 215 ? 7.569 -6.725 -23.976 1.00 98.31 215 ALA A O 1
ATOM 1759 N N . LYS A 1 216 ? 9.754 -6.488 -23.567 1.00 98.31 216 LYS A N 1
ATOM 1760 C CA . LYS A 1 216 ? 10.116 -6.099 -24.936 1.00 98.31 216 LYS A CA 1
ATOM 1761 C C . LYS A 1 216 ? 9.886 -7.241 -25.920 1.00 98.31 216 LYS A C 1
ATOM 1763 O O . LYS A 1 216 ? 9.403 -7.010 -27.020 1.00 98.31 216 LYS A O 1
ATOM 1768 N N . LYS A 1 217 ? 10.270 -8.462 -25.534 1.00 98.06 217 LYS A N 1
ATOM 1769 C CA . LYS A 1 217 ? 10.217 -9.638 -26.406 1.00 98.06 217 LYS A CA 1
ATOM 1770 C C . LYS A 1 217 ? 8.792 -10.138 -26.629 1.00 98.06 217 LYS A C 1
ATOM 1772 O O . LYS A 1 217 ? 8.470 -10.540 -27.739 1.00 98.06 217 LYS A O 1
ATOM 1777 N N . GLU A 1 218 ? 7.984 -10.180 -25.575 1.00 97.25 218 GLU A N 1
ATOM 1778 C CA . GLU A 1 218 ? 6.674 -10.848 -25.602 1.00 97.25 218 GLU A CA 1
ATOM 1779 C C . GLU A 1 218 ? 5.505 -9.878 -25.716 1.00 97.25 218 GLU A C 1
ATOM 1781 O O . GLU A 1 218 ? 4.438 -10.270 -26.179 1.00 97.25 218 GLU A O 1
ATOM 1786 N N . TYR A 1 219 ? 5.705 -8.626 -25.309 1.00 97.56 219 TYR A N 1
ATOM 1787 C CA . TYR A 1 219 ? 4.639 -7.636 -25.218 1.00 97.56 219 TYR A CA 1
ATOM 1788 C C . TYR A 1 219 ? 4.978 -6.332 -25.939 1.00 97.56 219 TYR A C 1
ATOM 1790 O O . TYR A 1 219 ? 4.263 -5.364 -25.762 1.00 97.56 219 TYR A O 1
ATOM 1798 N N . GLU A 1 220 ? 6.060 -6.282 -26.722 1.00 98.06 220 GLU A N 1
ATOM 1799 C CA . GLU A 1 220 ? 6.442 -5.106 -27.522 1.00 98.06 220 GLU A CA 1
ATOM 1800 C C . GLU A 1 220 ? 6.594 -3.805 -26.704 1.00 98.06 220 GLU A C 1
ATOM 1802 O O . GLU A 1 220 ? 6.457 -2.702 -27.231 1.00 98.06 220 GLU A O 1
ATOM 1807 N N . TYR A 1 221 ? 6.922 -3.918 -25.410 1.00 98.44 221 TYR A N 1
ATOM 1808 C CA . TYR A 1 221 ? 7.102 -2.758 -24.536 1.00 98.44 221 TYR A CA 1
ATOM 1809 C C . TYR A 1 221 ? 8.219 -1.832 -25.042 1.00 98.44 221 TYR A C 1
ATOM 1811 O O . TYR A 1 221 ? 9.331 -2.278 -25.338 1.00 98.44 221 TYR A O 1
ATOM 1819 N N . ILE A 1 222 ? 7.957 -0.523 -25.075 1.00 98.25 222 ILE A N 1
ATOM 1820 C CA . ILE A 1 222 ? 8.929 0.498 -25.483 1.00 98.25 222 ILE A CA 1
ATOM 1821 C C . ILE A 1 222 ? 9.295 1.355 -24.263 1.00 98.25 222 ILE A C 1
ATOM 1823 O O . ILE A 1 222 ? 8.441 2.080 -23.753 1.00 98.25 222 ILE A O 1
ATOM 1827 N N . PRO A 1 223 ? 10.555 1.316 -23.788 1.00 97.88 223 PRO A N 1
ATOM 1828 C CA . PRO A 1 223 ? 10.964 2.105 -22.637 1.00 97.88 223 PRO A CA 1
ATOM 1829 C C . PRO A 1 223 ? 11.117 3.596 -22.978 1.00 97.88 223 PRO A C 1
ATOM 1831 O O . PRO A 1 223 ? 11.579 3.967 -24.057 1.00 97.88 223 PRO A O 1
ATOM 1834 N N . LYS A 1 224 ? 10.823 4.453 -21.999 1.00 98.06 224 LYS A N 1
ATOM 1835 C CA . LYS A 1 224 ? 11.258 5.856 -21.937 1.00 98.06 224 LYS A CA 1
ATOM 1836 C C . LYS A 1 224 ? 12.782 5.957 -21.812 1.00 98.06 224 LYS A C 1
ATOM 1838 O O . LYS A 1 224 ? 13.437 5.028 -21.345 1.00 98.06 224 LYS A O 1
ATOM 1843 N N . ALA A 1 225 ? 13.326 7.121 -22.167 1.00 97.94 225 ALA A N 1
ATOM 1844 C CA . ALA A 1 225 ? 14.763 7.395 -22.083 1.00 97.94 225 ALA A CA 1
ATOM 1845 C C . ALA A 1 225 ? 15.293 7.426 -20.637 1.00 97.94 225 ALA A C 1
ATOM 1847 O O . ALA A 1 225 ? 16.426 7.027 -20.376 1.00 97.94 225 ALA A O 1
ATOM 1848 N N . GLU A 1 226 ? 14.477 7.888 -19.688 1.00 98.12 226 GLU A N 1
ATOM 1849 C CA . GLU A 1 226 ? 14.870 8.045 -18.290 1.00 98.12 226 GLU A CA 1
ATOM 1850 C C . GLU A 1 226 ? 13.723 7.756 -17.318 1.00 98.12 226 GLU A C 1
ATOM 1852 O O . GLU A 1 226 ? 12.545 7.896 -17.652 1.00 98.12 226 GLU A O 1
ATOM 1857 N N . TYR A 1 227 ? 14.089 7.383 -16.089 1.00 98.19 227 TYR A N 1
ATOM 1858 C CA . TYR A 1 227 ? 13.165 7.057 -15.002 1.00 98.19 227 TYR A CA 1
ATOM 1859 C C . TYR A 1 227 ? 13.672 7.595 -13.664 1.00 98.19 227 TYR A C 1
ATOM 1861 O O . TYR A 1 227 ? 14.868 7.824 -13.478 1.00 98.19 227 TYR A O 1
ATOM 1869 N N . ALA A 1 228 ? 12.778 7.733 -12.686 1.00 96.88 228 ALA A N 1
ATOM 1870 C CA . ALA A 1 228 ? 13.112 7.944 -11.274 1.00 96.88 228 ALA A CA 1
ATOM 1871 C C . ALA A 1 228 ? 13.601 6.633 -10.609 1.00 96.88 228 ALA A C 1
ATOM 1873 O O . ALA A 1 228 ? 13.099 6.185 -9.575 1.00 96.88 228 ALA A O 1
ATOM 1874 N N . GLY A 1 229 ? 14.587 5.989 -11.238 1.00 96.00 229 GLY A N 1
ATOM 1875 C CA . GLY A 1 229 ? 15.200 4.734 -10.812 1.00 96.00 229 GLY A CA 1
ATOM 1876 C C . GLY A 1 229 ? 14.424 3.464 -11.174 1.00 96.00 229 GLY A C 1
ATOM 1877 O O . GLY A 1 229 ? 13.349 3.482 -11.772 1.00 96.00 229 GLY A O 1
ATOM 1878 N N . LYS A 1 230 ? 14.982 2.308 -10.790 1.00 95.69 230 LYS A N 1
ATOM 1879 C CA . LYS A 1 230 ? 14.485 0.979 -11.210 1.00 95.69 230 LYS A CA 1
ATOM 1880 C C . LYS A 1 230 ? 13.035 0.675 -10.829 1.00 95.69 230 LYS A C 1
ATOM 1882 O O . LYS A 1 230 ? 12.376 -0.114 -11.496 1.00 95.69 230 LYS A O 1
ATOM 1887 N N . CYS A 1 231 ? 12.546 1.245 -9.729 1.00 95.00 231 CYS A N 1
ATOM 1888 C CA . CYS A 1 231 ? 11.177 1.020 -9.266 1.00 95.00 231 CYS A CA 1
ATOM 1889 C C . CYS A 1 231 ? 10.156 1.756 -10.133 1.00 95.00 231 CYS A C 1
ATOM 1891 O O . CYS A 1 231 ? 9.049 1.244 -10.284 1.00 95.00 231 CYS A O 1
ATOM 1893 N N . ASP A 1 232 ? 10.545 2.903 -10.695 1.00 96.69 232 ASP A N 1
ATOM 1894 C CA . ASP A 1 232 ? 9.742 3.683 -11.635 1.00 96.69 232 ASP A CA 1
ATOM 1895 C C . ASP A 1 232 ? 9.641 2.940 -12.967 1.00 96.69 232 ASP A C 1
ATOM 1897 O O . ASP A 1 232 ? 8.538 2.601 -13.377 1.00 96.69 232 ASP A O 1
ATOM 1901 N N . LEU A 1 233 ? 10.772 2.485 -13.526 1.00 97.75 233 LEU A N 1
ATOM 1902 C CA . LEU A 1 233 ? 10.781 1.579 -14.687 1.00 97.75 233 LEU A CA 1
ATOM 1903 C C . LEU A 1 233 ? 9.942 0.313 -14.440 1.00 97.75 233 LEU A C 1
ATOM 1905 O O . LEU A 1 233 ? 9.117 -0.070 -15.259 1.00 97.75 233 LEU A O 1
ATOM 1909 N N . CYS A 1 234 ? 10.094 -0.326 -13.277 1.00 96.81 234 CYS A N 1
ATOM 1910 C CA . CYS A 1 234 ? 9.289 -1.494 -12.916 1.00 96.81 234 CYS A CA 1
ATOM 1911 C C . CYS A 1 234 ? 7.787 -1.183 -12.879 1.00 96.81 234 CYS A C 1
ATOM 1913 O O . CYS A 1 234 ? 6.975 -2.036 -13.223 1.00 96.81 234 CYS A O 1
ATOM 1915 N N . TYR A 1 235 ? 7.391 -0.003 -12.398 1.00 95.69 235 TYR A N 1
ATOM 1916 C CA . TYR A 1 235 ? 5.989 0.411 -12.357 1.00 95.69 235 TYR A CA 1
ATOM 1917 C C . TYR A 1 235 ? 5.458 0.738 -13.757 1.00 95.69 235 TYR A C 1
ATOM 1919 O O . TYR A 1 235 ? 4.357 0.317 -14.094 1.00 95.69 235 TYR A O 1
ATOM 1927 N N . ASP A 1 236 ? 6.268 1.395 -14.584 1.00 97.06 236 ASP A N 1
ATOM 1928 C CA . ASP A 1 236 ? 5.951 1.732 -15.971 1.00 97.06 236 ASP A CA 1
ATOM 1929 C C . ASP A 1 236 ? 5.646 0.484 -16.810 1.00 97.06 236 ASP A C 1
ATOM 1931 O O . ASP A 1 236 ? 4.556 0.372 -17.364 1.00 97.06 236 ASP A O 1
ATOM 1935 N N . VAL A 1 237 ? 6.539 -0.515 -16.787 1.00 98.06 237 VAL A N 1
ATOM 1936 C CA . VAL A 1 237 ? 6.332 -1.790 -17.500 1.00 98.06 237 VAL A CA 1
ATOM 1937 C C . VAL A 1 237 ? 5.058 -2.486 -17.012 1.00 98.06 237 VAL A C 1
ATOM 1939 O O . VAL A 1 237 ? 4.281 -2.997 -17.809 1.00 98.06 237 VAL A O 1
ATOM 1942 N N . ARG A 1 238 ? 4.793 -2.499 -15.698 1.00 97.56 238 ARG A N 1
ATOM 1943 C CA . ARG A 1 238 ? 3.570 -3.120 -15.161 1.00 97.56 238 ARG A CA 1
ATOM 1944 C C . ARG A 1 238 ? 2.298 -2.409 -15.619 1.00 97.56 238 ARG A C 1
ATOM 1946 O O . ARG A 1 238 ? 1.332 -3.089 -15.950 1.00 97.56 238 ARG A O 1
ATOM 1953 N N . ASN A 1 239 ? 2.287 -1.074 -15.627 1.00 96.69 239 ASN A N 1
ATOM 1954 C CA . ASN A 1 239 ? 1.142 -0.308 -16.121 1.00 96.69 239 ASN A CA 1
ATOM 1955 C C . ASN A 1 239 ? 0.899 -0.573 -17.598 1.00 96.69 239 ASN A C 1
ATOM 1957 O O . ASN A 1 239 ? -0.247 -0.765 -17.979 1.00 96.69 239 ASN A O 1
ATOM 1961 N N . TYR A 1 240 ? 1.956 -0.634 -18.404 1.00 98.19 240 TYR A N 1
ATOM 1962 C CA . TYR A 1 240 ? 1.837 -0.982 -19.813 1.00 98.19 240 TYR A CA 1
ATOM 1963 C C . TYR A 1 240 ? 1.130 -2.338 -19.994 1.00 98.19 240 TYR A C 1
ATOM 1965 O O . TYR A 1 240 ? 0.124 -2.438 -20.693 1.00 98.19 240 TYR A O 1
ATOM 1973 N N . LEU A 1 241 ? 1.572 -3.372 -19.270 1.00 98.38 241 LEU A N 1
ATOM 1974 C CA . LEU A 1 241 ? 0.969 -4.707 -19.367 1.00 98.38 241 LEU A CA 1
ATOM 1975 C C . LEU A 1 241 ? -0.494 -4.750 -18.895 1.00 98.38 241 LEU A C 1
ATOM 1977 O O . LEU A 1 241 ? -1.325 -5.399 -19.526 1.00 98.38 241 LEU A O 1
ATOM 1981 N N . VAL A 1 242 ? -0.819 -4.081 -17.786 1.00 97.69 242 VAL A N 1
ATOM 1982 C CA . VAL A 1 242 ? -2.159 -4.166 -17.177 1.00 97.69 242 VAL A CA 1
ATOM 1983 C C . VAL A 1 242 ? -3.146 -3.177 -17.793 1.00 97.69 242 VAL A C 1
ATOM 1985 O O . VAL A 1 242 ? -4.289 -3.539 -18.046 1.00 97.69 242 VAL A O 1
ATOM 1988 N N . LEU A 1 243 ? -2.743 -1.923 -17.996 1.00 97.06 243 LEU A N 1
ATOM 1989 C CA . LEU A 1 243 ? -3.636 -0.836 -18.407 1.00 97.06 243 LEU A CA 1
ATOM 1990 C C . LEU A 1 243 ? -3.657 -0.632 -19.920 1.00 97.06 243 LEU A C 1
ATOM 1992 O O . LEU A 1 243 ? -4.733 -0.405 -20.465 1.00 97.06 243 LEU A O 1
ATOM 1996 N N . GLU A 1 244 ? -2.504 -0.695 -20.591 1.00 97.06 244 GLU A N 1
ATOM 1997 C CA . GLU A 1 244 ? -2.445 -0.458 -22.041 1.00 97.06 244 GLU A CA 1
ATOM 1998 C C . GLU A 1 244 ? -2.807 -1.719 -22.828 1.00 97.06 244 GLU A C 1
ATOM 2000 O O . GLU A 1 244 ? -3.638 -1.660 -23.731 1.00 97.06 244 GLU A O 1
ATOM 2005 N N . LEU A 1 245 ? -2.244 -2.870 -22.452 1.00 97.81 245 LEU A N 1
ATOM 2006 C CA . LEU A 1 245 ? -2.552 -4.149 -23.099 1.00 97.81 245 LEU A CA 1
ATOM 2007 C C . LEU A 1 245 ? -3.767 -4.873 -22.499 1.00 97.81 245 LEU A C 1
ATOM 2009 O O . LEU A 1 245 ? -4.268 -5.821 -23.103 1.00 97.81 245 LEU A O 1
ATOM 2013 N N . GLY A 1 246 ? -4.250 -4.455 -21.324 1.00 97.25 246 GLY A N 1
ATOM 2014 C CA . GLY A 1 246 ? -5.426 -5.060 -20.687 1.00 97.25 246 GLY A CA 1
ATOM 2015 C C . GLY A 1 246 ? -5.224 -6.516 -20.254 1.00 97.25 246 GLY A C 1
ATOM 2016 O O . GLY A 1 246 ? -6.191 -7.277 -20.212 1.00 97.25 246 GLY A O 1
ATOM 2017 N N . LEU A 1 247 ? -3.981 -6.937 -19.987 1.00 97.44 247 LEU A N 1
ATOM 2018 C CA . LEU A 1 247 ? -3.674 -8.341 -19.722 1.00 97.44 247 LEU A CA 1
ATOM 2019 C C . LEU A 1 247 ? -4.152 -8.786 -18.334 1.00 97.44 247 LEU A C 1
ATOM 2021 O O . LEU A 1 247 ? -3.923 -8.124 -17.319 1.00 97.44 247 LEU A O 1
ATOM 2025 N N . ASP A 1 248 ? -4.738 -9.982 -18.282 1.00 95.88 248 ASP A N 1
ATOM 2026 C CA . ASP A 1 248 ? -5.068 -10.673 -17.037 1.00 95.88 248 ASP A CA 1
ATOM 2027 C C . ASP A 1 248 ? -3.890 -11.548 -16.579 1.00 95.88 248 ASP A C 1
ATOM 2029 O O . ASP A 1 248 ? -3.816 -12.739 -16.877 1.00 95.88 248 ASP A O 1
ATOM 2033 N N . LEU A 1 249 ? -2.928 -10.929 -15.888 1.00 96.25 249 LEU A N 1
ATOM 2034 C CA . LEU A 1 249 ? -1.711 -11.596 -15.418 1.00 96.25 249 LEU A CA 1
ATOM 2035 C C . LEU A 1 249 ? -1.829 -11.970 -13.931 1.00 96.25 249 LEU A C 1
ATOM 2037 O O . LEU A 1 249 ? -2.176 -11.105 -13.119 1.00 96.25 249 LEU A O 1
ATOM 2041 N N . PRO A 1 250 ? -1.512 -13.219 -13.538 1.00 95.19 250 PRO A N 1
ATOM 2042 C CA . PRO A 1 250 ? -1.647 -13.665 -12.151 1.00 95.19 250 PRO A CA 1
ATOM 2043 C C . PRO A 1 250 ? -0.667 -12.954 -11.207 1.00 95.19 250 PRO A C 1
ATOM 2045 O O . PRO A 1 250 ? -0.998 -12.750 -10.042 1.00 95.19 250 PRO A O 1
ATOM 2048 N N . ASP A 1 251 ? 0.496 -12.533 -11.712 1.00 94.88 251 ASP A N 1
ATOM 2049 C CA . ASP A 1 251 ? 1.513 -11.776 -10.978 1.00 94.88 251 ASP A CA 1
ATOM 2050 C C . ASP A 1 251 ? 1.074 -10.354 -10.634 1.00 94.88 251 ASP A C 1
ATOM 2052 O O . ASP A 1 251 ? 1.570 -9.787 -9.663 1.00 94.88 251 ASP A O 1
ATOM 2056 N N . LEU A 1 252 ? 0.223 -9.745 -11.469 1.00 96.38 252 LEU A N 1
ATOM 2057 C CA . LEU A 1 252 ? -0.053 -8.307 -11.470 1.00 96.38 252 LEU A CA 1
ATOM 2058 C C . LEU A 1 252 ? -1.488 -8.041 -11.017 1.00 96.38 252 LEU A C 1
ATOM 2060 O O . LEU A 1 252 ? -2.383 -7.732 -11.808 1.00 96.38 252 LEU A O 1
ATOM 2064 N N . LYS A 1 253 ? -1.713 -8.180 -9.710 1.00 94.44 253 LYS A N 1
ATOM 2065 C CA . LYS A 1 253 ? -3.025 -8.045 -9.076 1.00 94.44 253 LYS A CA 1
ATOM 2066 C C . LYS A 1 253 ? -2.965 -7.229 -7.781 1.00 94.44 253 LYS A C 1
ATOM 2068 O O . LYS A 1 253 ? -1.932 -7.168 -7.117 1.00 94.44 253 LYS A O 1
ATOM 2073 N N . PRO A 1 254 ? -4.102 -6.640 -7.374 1.00 92.75 254 PRO A N 1
ATOM 2074 C CA . PRO A 1 254 ? -5.350 -6.525 -8.134 1.00 92.75 254 PRO A CA 1
ATOM 2075 C C . PRO A 1 254 ? -5.244 -5.465 -9.241 1.00 92.75 254 PRO A C 1
ATOM 2077 O O . PRO A 1 254 ? -4.502 -4.500 -9.106 1.00 92.75 254 PRO A O 1
ATOM 2080 N N . GLU A 1 255 ? -6.052 -5.576 -10.297 1.00 92.44 255 GLU A N 1
ATOM 2081 C CA . GLU A 1 255 ? -6.100 -4.580 -11.387 1.00 92.44 255 GLU A CA 1
ATOM 2082 C C . GLU A 1 255 ? -6.391 -3.156 -10.862 1.00 92.44 255 GLU A C 1
ATOM 2084 O O . GLU A 1 255 ? -5.828 -2.168 -11.330 1.00 92.44 255 GLU A O 1
ATOM 2089 N N . GLY A 1 256 ? -7.214 -3.054 -9.809 1.00 91.94 256 GLY A N 1
ATOM 2090 C CA . GLY A 1 256 ? -7.509 -1.792 -9.129 1.00 91.94 256 GLY A CA 1
ATOM 2091 C C . GLY A 1 256 ? -6.277 -1.088 -8.548 1.00 91.94 256 GLY A C 1
ATOM 2092 O O . GLY A 1 256 ? -6.296 0.130 -8.411 1.00 91.94 256 GLY A O 1
ATOM 2093 N N . HIS A 1 257 ? -5.190 -1.810 -8.249 1.00 92.31 257 HIS A N 1
ATOM 2094 C CA . HIS A 1 257 ? -3.925 -1.180 -7.871 1.00 92.31 257 HIS A CA 1
ATOM 2095 C C . HIS A 1 257 ? -3.433 -0.243 -8.977 1.00 92.31 257 HIS A C 1
ATOM 2097 O O . HIS A 1 257 ? -3.064 0.887 -8.701 1.00 92.31 257 HIS A O 1
ATOM 2103 N N . TYR A 1 258 ? -3.484 -0.684 -10.229 1.00 93.94 258 TYR A N 1
ATOM 2104 C CA . TYR A 1 258 ? -2.976 0.079 -11.365 1.00 93.94 258 TYR A CA 1
ATOM 2105 C C . TYR A 1 258 ? -3.949 1.180 -11.793 1.00 93.94 258 TYR A C 1
ATOM 2107 O O . TYR A 1 258 ? -3.527 2.288 -12.102 1.00 93.94 258 TYR A O 1
ATOM 2115 N N . LYS A 1 259 ? -5.261 0.912 -11.739 1.00 92.56 259 LYS A N 1
ATOM 2116 C CA . LYS A 1 259 ? -6.305 1.867 -12.156 1.00 92.56 259 LYS A CA 1
ATOM 2117 C C . LYS A 1 259 ? -6.432 3.101 -11.261 1.00 92.56 259 LYS A C 1
ATOM 2119 O O . LYS A 1 259 ? -6.868 4.145 -11.736 1.00 92.56 259 LYS A O 1
ATOM 2124 N N . TYR A 1 260 ? -6.119 2.975 -9.972 1.00 87.06 260 TYR A N 1
ATOM 2125 C CA . TYR A 1 260 ? -6.390 4.014 -8.969 1.00 87.06 260 TYR A CA 1
ATOM 2126 C C . TYR A 1 260 ? -5.118 4.624 -8.358 1.00 87.06 260 TYR A C 1
ATOM 2128 O O . TYR A 1 260 ? -5.171 5.163 -7.246 1.00 87.06 260 TYR A O 1
ATOM 2136 N N . ILE A 1 261 ? -3.971 4.509 -9.043 1.00 79.94 261 ILE A N 1
ATOM 2137 C CA . ILE A 1 261 ? -2.691 5.095 -8.609 1.00 79.94 261 ILE A CA 1
ATOM 2138 C C . ILE A 1 261 ? -2.326 6.333 -9.405 1.00 79.94 261 ILE A C 1
ATOM 2140 O O . ILE A 1 261 ? -2.334 6.351 -10.653 1.00 79.94 261 ILE A O 1
#

Foldseek 3Di:
DVLCLVLVLVVLVVCVVVVNADAEAEDQLQNQDDLVVLLVSLVSCVVSRHQEYEHEDALVSLQPAQQVSVVSSVVSCVVSNGHYNDPLCVCVCLNVVDHRRHRDDVVVSCVVVHVCVVVVRCVSNVDQLAQVNVVVCFVVADKDFPVVLLVPFDADCLLVDPPDWDADSVQWIGRPRYPQFTDRNVCVVVPHDCVQQVLSNQCRHGNLNSNVVCCCVPPVDDDDGIGSHSNRSVLVSLLCQCPVVVDPHNGGDDSVSSVPD

Secondary structure (DSSP, 8-state):
-TTSHHHHHHHHHHHHHTT-----EEE-STT---HHHHHHHHHHHHHTT--EEEEE-SHHHHTTS-HHHHHHHHHHHHHTT-EEEEETGGGHHHHHTS-SSS---HHHHHHHH-TTHHHHHHHHHT----HHHHHHHGGGSPPEEHHHHHHT----TTSS--SSEEE-TTSEEEETT-TTB-EEHHHHTT---TTTSHHHHHHHHT-HHHHHHHHHHHH-----SEESSHHHHHHHHHHIIIIIS----TTB--HHHHHT-